Protein AF-A0A1G0XLN1-F1 (afdb_monomer)

Mean predicted aligned error: 5.89 Å

Foldseek 3Di:
DDDDPDDDDDLLNLLLVLLLVLLVLLVCVPPDVVSLLSNLQSLLSNLQSLLQLLQPDPDNLLFFDPVLSVQQVVCVVVVHPGDDTDGDQQLSSVVSSCVVCVVVVNNVLQQDDPCQSVLSVVSSVSNCVSPDPDPDDDDDDPLSSLVSLVSSLSNSCSSDPPVVRDDDDPVSVVSNVVSSVSSVVSSVVVNVVVVVVVVPDD

Radius of gyration: 18.82 Å; Cα contacts (8 Å, |Δi|>4): 178; chains: 1; bounding box: 48×42×67 Å

pLDDT: mean 88.75, std 13.31, range [35.66, 98.62]

Sequence (202 aa):
MNGNNWIRINIASETVSTIKFTSDLSKNFDSDLDYWKWFIIALHNAVQNIIVMSLRSINNIPIMEEKDSKKWLKAYWENKPLPKYKIKSLPQLFRQLKKNYEKFNLVDKFPPNSTLDWSLKQIHNYRNLFLHFIPAGVSLSKINIIRVGLDCMKLIKSLLFESGRINFNNHEYKILKNSIKTIDATLDIQKKKYNCCNDILY

Structure (mmCIF, N/CA/C/O backbone):
data_AF-A0A1G0XLN1-F1
#
_entry.id   AF-A0A1G0XLN1-F1
#
loop_
_atom_site.group_PDB
_atom_site.id
_atom_site.type_symbol
_atom_site.label_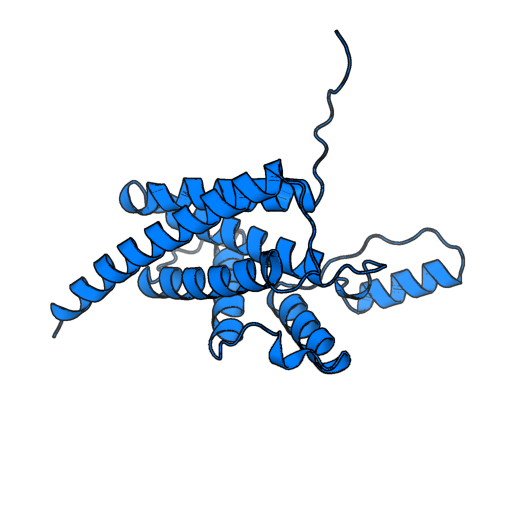atom_id
_atom_site.label_alt_id
_atom_site.label_comp_id
_atom_site.label_asym_id
_atom_site.label_entity_id
_atom_site.label_seq_id
_atom_site.pdbx_PDB_ins_code
_atom_site.Cartn_x
_atom_site.Cartn_y
_atom_site.Cartn_z
_atom_site.occupancy
_atom_site.B_iso_or_equiv
_atom_site.auth_seq_id
_atom_site.auth_comp_id
_atom_site.auth_asym_id
_atom_site.auth_atom_id
_atom_site.pdbx_PDB_model_num
ATOM 1 N N . MET A 1 1 ? -26.712 10.309 -27.238 1.00 42.22 1 MET A N 1
ATOM 2 C CA . MET A 1 1 ? -26.326 9.166 -26.383 1.00 42.22 1 MET A CA 1
ATOM 3 C C . MET A 1 1 ? -24.899 8.790 -26.755 1.00 42.22 1 MET A C 1
ATOM 5 O O . MET A 1 1 ? -24.717 8.079 -27.730 1.00 42.22 1 MET A O 1
ATOM 9 N N . ASN A 1 2 ? -23.888 9.339 -26.076 1.00 41.22 2 ASN A N 1
ATOM 10 C CA . ASN A 1 2 ? -22.496 9.201 -26.519 1.00 41.22 2 ASN A CA 1
ATOM 11 C C . ASN A 1 2 ? -21.671 8.364 -25.530 1.00 41.22 2 ASN A C 1
ATOM 13 O O . ASN A 1 2 ? -21.344 8.823 -24.443 1.00 41.22 2 ASN A O 1
ATOM 17 N N . GLY A 1 3 ? -21.384 7.131 -25.962 1.00 50.00 3 GLY A N 1
ATOM 18 C CA . GLY A 1 3 ? -20.174 6.329 -25.743 1.00 50.00 3 GLY A CA 1
ATOM 19 C C . GLY A 1 3 ? -19.444 6.371 -24.398 1.00 50.00 3 GLY A C 1
ATOM 20 O O . GLY A 1 3 ? -18.589 7.225 -24.190 1.00 50.00 3 GLY A O 1
ATOM 21 N N . ASN A 1 4 ? -19.633 5.320 -23.590 1.00 55.81 4 ASN A N 1
ATOM 22 C CA . ASN A 1 4 ? -18.529 4.451 -23.144 1.00 55.81 4 ASN A CA 1
ATOM 23 C C . ASN A 1 4 ? -19.063 3.227 -22.373 1.00 55.81 4 ASN A C 1
ATOM 25 O O . ASN A 1 4 ? -19.231 3.277 -21.160 1.00 55.81 4 ASN A O 1
ATOM 29 N N . ASN A 1 5 ? -19.235 2.089 -23.055 1.00 79.31 5 ASN A N 1
ATOM 30 C CA . ASN A 1 5 ? -19.490 0.782 -22.417 1.00 79.31 5 ASN A CA 1
ATOM 31 C C . ASN A 1 5 ? -18.215 0.153 -21.808 1.00 79.31 5 ASN A C 1
ATOM 33 O O . ASN A 1 5 ? -18.161 -1.052 -21.578 1.00 79.31 5 ASN A O 1
ATOM 37 N N . TRP A 1 6 ? -17.162 0.944 -21.586 1.00 79.19 6 TRP A N 1
ATOM 38 C CA . TRP A 1 6 ? -15.856 0.463 -21.142 1.00 79.19 6 TRP A CA 1
ATOM 39 C C . TRP A 1 6 ? -15.419 1.195 -19.882 1.00 79.19 6 TRP A C 1
ATOM 41 O O . TRP A 1 6 ? -15.275 2.418 -19.875 1.00 79.19 6 TRP A O 1
ATOM 51 N N . ILE A 1 7 ? -15.144 0.427 -18.832 1.00 77.94 7 ILE A N 1
ATOM 52 C CA . ILE A 1 7 ? -14.528 0.935 -17.610 1.00 77.94 7 ILE A CA 1
ATOM 53 C C . ILE A 1 7 ? -13.015 0.978 -17.845 1.00 77.94 7 ILE A C 1
ATOM 55 O O . ILE A 1 7 ? -12.384 -0.049 -18.091 1.00 77.94 7 ILE A O 1
ATOM 59 N N . ARG A 1 8 ? -12.423 2.175 -17.786 1.00 78.38 8 ARG A N 1
ATOM 60 C CA . ARG A 1 8 ? -10.968 2.360 -17.856 1.00 78.38 8 ARG A CA 1
ATOM 61 C C . ARG A 1 8 ? -10.429 2.616 -16.460 1.00 78.38 8 ARG A C 1
ATOM 63 O O . ARG A 1 8 ? -10.776 3.617 -15.843 1.00 78.38 8 ARG A O 1
ATOM 70 N N . ILE A 1 9 ? -9.554 1.731 -16.001 1.00 84.19 9 ILE A N 1
ATOM 71 C CA . ILE A 1 9 ? -8.875 1.855 -14.713 1.00 84.19 9 ILE A CA 1
ATOM 72 C C . ILE A 1 9 ? -7.382 1.965 -14.988 1.00 84.19 9 ILE A C 1
ATOM 74 O O . ILE A 1 9 ? -6.805 1.156 -15.716 1.00 84.19 9 ILE A O 1
ATOM 78 N N . ASN A 1 10 ? -6.761 2.997 -14.431 1.00 89.56 10 ASN A N 1
ATOM 79 C CA . ASN A 1 10 ? -5.313 3.131 -14.390 1.00 89.56 10 ASN A CA 1
ATOM 80 C C . ASN A 1 10 ? -4.842 3.223 -12.936 1.00 89.56 10 ASN A C 1
ATOM 82 O O . ASN A 1 10 ? -5.627 3.518 -12.035 1.00 89.56 10 ASN A O 1
ATOM 86 N N . ILE A 1 11 ? -3.540 3.030 -12.722 1.00 89.69 11 ILE A N 1
ATOM 87 C CA . ILE A 1 11 ? -2.972 2.984 -11.372 1.00 89.69 11 ILE A CA 1
ATOM 88 C C . ILE A 1 11 ? -3.200 4.269 -10.565 1.00 89.69 11 ILE A C 1
ATOM 90 O O . ILE A 1 11 ? -3.372 4.185 -9.355 1.00 89.69 11 ILE A O 1
ATOM 94 N N . ALA A 1 12 ? -3.238 5.445 -11.202 1.00 91.38 12 ALA A N 1
ATOM 95 C CA . ALA A 1 12 ? -3.474 6.707 -10.506 1.00 91.38 12 ALA A CA 1
ATOM 96 C C . ALA A 1 12 ? -4.928 6.783 -10.017 1.00 91.38 12 ALA A C 1
ATOM 98 O O . ALA A 1 12 ? -5.166 6.917 -8.816 1.00 91.38 12 ALA A O 1
ATOM 99 N N . SER A 1 13 ? -5.895 6.573 -10.919 1.00 92.12 13 SER A N 1
ATOM 100 C CA . SER A 1 13 ? -7.320 6.523 -10.566 1.00 92.12 13 SER A CA 1
ATOM 101 C C . SER A 1 13 ? -7.626 5.430 -9.537 1.00 92.12 13 SER A C 1
ATOM 103 O O . SER A 1 13 ? -8.397 5.657 -8.609 1.00 92.12 13 SER A O 1
ATOM 105 N N . GLU A 1 14 ? -6.965 4.274 -9.653 1.00 94.12 14 GLU A N 1
ATOM 106 C CA . GLU A 1 14 ? -7.142 3.146 -8.741 1.00 94.12 14 GLU A CA 1
ATOM 107 C C . GLU A 1 14 ? -6.523 3.410 -7.370 1.00 94.12 14 GLU A C 1
ATOM 109 O O . GLU A 1 14 ? -7.065 3.000 -6.348 1.00 94.12 14 GLU A O 1
ATOM 114 N N . THR A 1 15 ? -5.409 4.138 -7.312 1.00 95.75 15 THR A N 1
ATOM 115 C CA . THR A 1 15 ? -4.811 4.578 -6.046 1.00 95.75 15 THR A CA 1
ATOM 116 C C . THR A 1 15 ? -5.768 5.487 -5.286 1.00 95.75 15 THR A C 1
ATOM 118 O O . THR A 1 15 ? -6.032 5.252 -4.106 1.00 95.75 15 THR A O 1
ATOM 121 N N . VAL A 1 16 ? -6.333 6.491 -5.964 1.00 96.81 16 VAL A N 1
ATOM 122 C CA . VAL A 1 16 ? -7.296 7.425 -5.363 1.00 96.81 16 VAL A CA 1
ATOM 123 C C . VAL A 1 16 ? -8.538 6.678 -4.882 1.00 96.81 16 VAL A C 1
ATOM 125 O O . VAL A 1 16 ? -8.945 6.847 -3.730 1.00 96.81 16 VAL A O 1
ATOM 128 N N . SER A 1 17 ? -9.117 5.817 -5.725 1.00 96.38 17 SER A N 1
ATOM 129 C CA . SER A 1 17 ? -10.319 5.062 -5.364 1.00 96.38 17 SER A CA 1
ATOM 130 C C . SER A 1 17 ? -10.061 4.073 -4.229 1.00 96.38 17 SER A C 1
ATOM 132 O O . SER A 1 17 ? -10.887 3.967 -3.329 1.00 96.38 17 SER A O 1
ATOM 134 N N . THR A 1 18 ? -8.912 3.393 -4.217 1.00 97.62 18 THR A N 1
ATOM 135 C CA . THR A 1 18 ? -8.568 2.408 -3.181 1.00 97.62 18 THR A CA 1
ATOM 136 C C . THR A 1 18 ? -8.307 3.077 -1.837 1.00 97.62 18 THR A C 1
ATOM 138 O O . THR A 1 18 ? -8.771 2.578 -0.815 1.00 97.62 18 THR A O 1
ATOM 141 N N . ILE A 1 19 ? -7.624 4.227 -1.801 1.00 98.38 19 ILE A N 1
ATOM 142 C CA . ILE A 1 19 ? -7.412 4.978 -0.552 1.00 98.38 19 ILE A CA 1
ATOM 143 C C . ILE A 1 19 ? -8.742 5.524 -0.021 1.00 98.38 19 ILE A C 1
ATOM 145 O O . ILE A 1 19 ? -9.015 5.407 1.174 1.00 98.38 19 ILE A O 1
ATOM 149 N N . LYS A 1 20 ? -9.605 6.053 -0.898 1.00 98.50 20 LYS A N 1
ATOM 150 C CA . LYS A 1 20 ? -10.962 6.467 -0.516 1.00 98.50 20 LYS A CA 1
ATOM 151 C C . LYS A 1 20 ? -11.762 5.291 0.051 1.00 98.50 20 LYS A C 1
ATOM 153 O O . LYS A 1 20 ? -12.322 5.398 1.134 1.00 98.50 20 LYS A O 1
ATOM 158 N N . PHE A 1 21 ? -11.753 4.151 -0.634 1.00 98.44 21 PHE A N 1
ATOM 159 C CA . PHE A 1 21 ? -12.457 2.951 -0.188 1.00 98.44 21 PHE A CA 1
ATOM 160 C C . PHE A 1 21 ? -11.913 2.425 1.147 1.00 98.44 21 PHE A C 1
ATOM 162 O O . PHE A 1 21 ? -12.684 2.095 2.039 1.00 98.44 21 PHE A O 1
ATOM 169 N N . THR A 1 22 ? -10.591 2.446 1.337 1.00 98.56 22 THR A N 1
ATOM 170 C CA . THR A 1 22 ? -9.944 2.110 2.618 1.00 98.56 22 THR A CA 1
ATOM 171 C C . THR A 1 22 ? -10.452 3.009 3.749 1.00 98.56 22 THR A C 1
ATOM 173 O O . THR A 1 2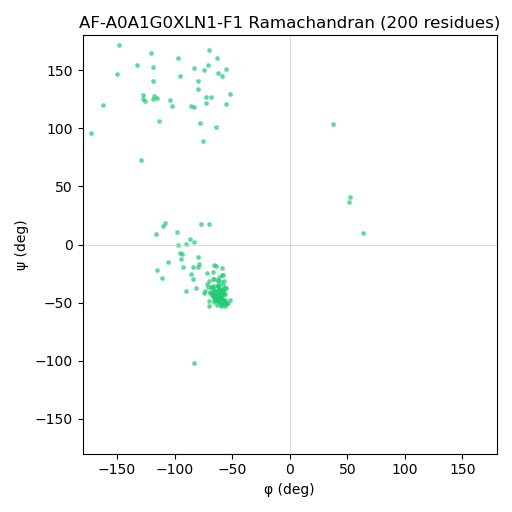2 ? -10.711 2.526 4.850 1.00 98.56 22 THR A O 1
ATOM 176 N N . SER A 1 23 ? -10.652 4.303 3.475 1.00 98.62 23 SER A N 1
ATOM 177 C CA . SER A 1 23 ? -11.248 5.242 4.430 1.00 98.62 23 SER A CA 1
ATOM 178 C C . SER A 1 23 ? -12.714 4.950 4.730 1.00 98.62 23 SER A C 1
ATOM 180 O O . SER A 1 23 ? -13.145 5.157 5.862 1.00 98.62 23 SER A O 1
ATOM 182 N N . ASP A 1 24 ? -13.497 4.514 3.750 1.00 98.19 24 ASP A N 1
ATOM 183 C CA . ASP A 1 24 ? -14.903 4.176 3.974 1.00 98.19 24 ASP A CA 1
ATOM 184 C C . ASP A 1 24 ? -15.039 2.884 4.792 1.00 98.19 24 ASP A C 1
ATOM 186 O O . ASP A 1 24 ? -15.873 2.810 5.694 1.00 98.19 24 ASP A O 1
ATOM 190 N N . LEU A 1 25 ? -14.157 1.907 4.567 1.00 98.38 25 LEU A N 1
ATOM 191 C CA . LEU A 1 25 ? -14.080 0.690 5.376 1.00 98.38 25 LEU A CA 1
ATOM 192 C C . LEU A 1 25 ? -13.669 0.986 6.823 1.00 98.38 25 LEU A C 1
ATOM 194 O O . LEU A 1 25 ? -14.269 0.441 7.746 1.00 98.38 25 LEU A O 1
ATOM 198 N N . SER A 1 26 ? -12.692 1.876 7.041 1.00 97.88 26 SER A N 1
ATOM 199 C CA . SER A 1 26 ? -12.189 2.164 8.391 1.00 97.88 26 SER A CA 1
ATOM 200 C C . SER A 1 26 ? -13.266 2.753 9.307 1.00 97.88 26 SER A C 1
ATOM 202 O O . SER A 1 26 ? -13.326 2.416 10.486 1.00 97.88 26 SER A O 1
ATOM 204 N N . LYS A 1 27 ? -14.175 3.576 8.772 1.00 97.38 27 LYS A N 1
ATOM 205 C CA . LYS A 1 27 ? -15.300 4.158 9.533 1.00 97.38 27 LYS A CA 1
ATOM 206 C C . LYS A 1 27 ? -16.230 3.107 10.151 1.00 97.38 27 LYS A C 1
ATOM 208 O O . LYS A 1 27 ? -16.951 3.425 11.087 1.00 97.38 27 LYS A O 1
ATOM 213 N N . ASN A 1 28 ? -16.209 1.883 9.632 1.00 96.75 28 ASN A N 1
ATOM 214 C CA . ASN A 1 28 ? -17.147 0.818 9.964 1.00 96.75 28 ASN A CA 1
ATOM 215 C C . ASN A 1 28 ? -16.501 -0.323 10.775 1.00 96.75 28 ASN A C 1
ATOM 217 O O . ASN A 1 28 ? -17.071 -1.397 10.915 1.00 96.75 28 ASN A O 1
ATOM 221 N N . PHE A 1 29 ? -15.315 -0.116 11.358 1.00 95.00 29 PHE A N 1
ATOM 222 C CA . PHE A 1 29 ? -14.643 -1.155 12.154 1.00 95.00 29 PHE A CA 1
ATOM 223 C C . PHE A 1 29 ? -15.436 -1.688 13.350 1.00 95.00 29 PHE A C 1
ATOM 225 O O . PHE A 1 29 ? -15.172 -2.808 13.794 1.00 95.00 29 PHE A O 1
ATOM 232 N N . ASP A 1 30 ? -16.347 -0.881 13.890 1.00 93.44 30 ASP A N 1
ATOM 233 C CA . ASP A 1 30 ? -17.166 -1.239 15.047 1.00 93.44 30 ASP A CA 1
ATOM 234 C C . ASP A 1 30 ? -18.530 -1.834 14.662 1.00 93.44 30 ASP A C 1
ATOM 236 O O . ASP A 1 30 ? -19.228 -2.319 15.548 1.00 93.44 30 ASP A O 1
ATOM 240 N N . SER A 1 31 ? -18.911 -1.820 13.377 1.00 93.75 31 SER A N 1
ATOM 241 C CA . SER A 1 31 ? -20.193 -2.378 12.929 1.00 93.75 31 SER A CA 1
ATOM 242 C C . SER A 1 31 ? -20.106 -3.857 12.552 1.00 93.75 31 SER A C 1
ATOM 244 O O . SER A 1 31 ? -21.014 -4.606 12.897 1.00 93.75 31 SER A O 1
ATOM 246 N N . ASP A 1 32 ? -19.029 -4.292 11.886 1.00 91.94 32 ASP A N 1
ATOM 247 C CA . ASP A 1 32 ? -18.830 -5.692 11.475 1.00 91.94 32 ASP A CA 1
ATOM 248 C C . ASP A 1 32 ? -17.332 -6.064 11.414 1.00 91.94 32 ASP A C 1
ATOM 250 O O . ASP A 1 32 ? -16.469 -5.252 11.062 1.00 91.94 32 ASP A O 1
ATOM 254 N N . LEU A 1 33 ? -17.010 -7.321 11.735 1.00 89.00 33 LEU A N 1
ATOM 255 C CA . LEU A 1 33 ? -15.675 -7.899 11.592 1.00 89.00 33 LEU A CA 1
ATOM 256 C C . LEU A 1 33 ? -15.198 -7.936 10.133 1.00 89.00 33 LEU A C 1
ATOM 258 O O . LEU A 1 33 ? -13.998 -7.776 9.891 1.00 89.00 33 LEU A O 1
ATOM 262 N N . ASP A 1 34 ? -16.099 -8.073 9.161 1.00 92.38 34 ASP A N 1
ATOM 263 C CA . ASP A 1 34 ? -15.744 -8.115 7.739 1.00 92.38 34 ASP A CA 1
ATOM 264 C C . ASP A 1 34 ? -15.070 -6.823 7.258 1.00 92.38 34 ASP A C 1
ATOM 266 O O . ASP A 1 34 ? -14.200 -6.860 6.378 1.00 92.38 34 ASP A O 1
ATOM 270 N N . TYR A 1 35 ? -15.367 -5.678 7.883 1.00 96.06 35 TYR A N 1
ATOM 271 C CA . TYR A 1 35 ? -14.691 -4.419 7.565 1.00 96.06 35 TYR A CA 1
ATOM 272 C C . TYR A 1 35 ? -13.189 -4.471 7.848 1.00 96.06 35 TYR A C 1
ATOM 274 O O . TYR A 1 35 ? -12.415 -3.867 7.106 1.00 96.06 35 TYR A O 1
ATOM 282 N N . TRP A 1 36 ? -12.739 -5.235 8.848 1.00 95.38 36 TRP A N 1
ATOM 283 C CA . TRP A 1 36 ? -11.310 -5.418 9.122 1.00 95.38 36 TRP A CA 1
ATOM 284 C C . TRP A 1 36 ? -10.613 -6.185 7.998 1.00 95.38 36 TRP A C 1
ATOM 286 O O . TRP A 1 36 ? -9.540 -5.783 7.542 1.00 95.38 36 TRP A O 1
ATOM 296 N N . LYS A 1 37 ? -11.240 -7.261 7.512 1.00 94.31 37 LYS A N 1
ATOM 297 C CA . LYS A 1 37 ? -10.740 -8.058 6.385 1.00 94.31 37 LYS A CA 1
ATOM 298 C C . LYS A 1 37 ? -10.614 -7.200 5.130 1.00 94.31 37 LYS A C 1
ATOM 300 O O . LYS A 1 37 ? -9.545 -7.144 4.518 1.00 94.31 37 LYS A O 1
ATOM 305 N N . TRP A 1 38 ? -11.689 -6.511 4.757 1.00 96.75 38 TRP A N 1
ATOM 306 C CA . TRP A 1 38 ? -11.694 -5.680 3.558 1.00 96.75 38 TRP A CA 1
ATOM 307 C C . TRP A 1 38 ? -10.746 -4.493 3.681 1.00 96.75 38 TRP A C 1
ATOM 309 O O . TRP A 1 38 ? -10.076 -4.157 2.706 1.00 96.75 38 TRP A O 1
ATOM 319 N N . PHE A 1 39 ? -10.613 -3.907 4.872 1.00 98.12 39 PHE A N 1
ATOM 320 C CA . PHE A 1 39 ? -9.647 -2.843 5.125 1.00 98.12 39 PHE A CA 1
ATOM 321 C C . PHE A 1 39 ? -8.215 -3.317 4.891 1.00 98.12 39 PHE A C 1
ATOM 323 O O . PHE A 1 39 ? -7.452 -2.622 4.230 1.00 98.12 39 PHE A O 1
ATOM 330 N N . ILE A 1 40 ? -7.848 -4.510 5.368 1.00 97.31 40 ILE A N 1
ATOM 331 C CA . ILE A 1 40 ? -6.515 -5.088 5.144 1.00 97.31 40 ILE A CA 1
ATOM 332 C C . ILE A 1 40 ? -6.238 -5.263 3.649 1.00 97.31 40 ILE A C 1
ATOM 334 O O . ILE A 1 40 ? -5.153 -4.917 3.181 1.00 97.31 40 ILE A O 1
ATOM 338 N N . ILE A 1 41 ? -7.209 -5.785 2.897 1.00 97.06 41 ILE A N 1
ATOM 339 C CA . ILE A 1 41 ? -7.076 -5.994 1.450 1.00 97.06 41 ILE A CA 1
ATOM 340 C C . ILE A 1 41 ? -6.937 -4.648 0.726 1.00 97.06 41 ILE A C 1
ATOM 342 O O . ILE A 1 41 ? -6.025 -4.475 -0.084 1.00 97.06 41 ILE A O 1
ATOM 346 N N . ALA A 1 42 ? -7.803 -3.682 1.036 1.00 98.19 42 ALA A N 1
ATOM 347 C CA . ALA A 1 42 ? -7.784 -2.361 0.417 1.00 98.19 42 ALA A CA 1
ATOM 348 C C . ALA A 1 42 ? -6.494 -1.597 0.757 1.00 98.19 42 ALA A C 1
ATOM 350 O O . ALA A 1 42 ? -5.843 -1.057 -0.136 1.00 98.19 42 ALA A O 1
ATOM 351 N N . LEU A 1 43 ? -6.054 -1.632 2.016 1.00 98.50 43 LEU A N 1
ATOM 352 C CA . LEU A 1 43 ? -4.814 -0.999 2.448 1.00 98.50 43 LEU A CA 1
ATOM 353 C C . LEU A 1 43 ? -3.585 -1.660 1.809 1.00 98.50 43 LEU A C 1
ATOM 355 O O . LEU A 1 43 ? -2.681 -0.951 1.370 1.00 98.50 43 LEU A O 1
ATOM 359 N N . HIS A 1 44 ? -3.551 -2.995 1.694 1.00 97.94 44 HIS A N 1
ATOM 360 C CA . HIS A 1 44 ? -2.493 -3.709 0.964 1.00 97.94 44 HIS A CA 1
ATOM 361 C C . HIS A 1 44 ? -2.383 -3.198 -0.476 1.00 97.94 44 HIS A C 1
ATOM 363 O O . HIS A 1 44 ? -1.293 -2.821 -0.914 1.00 97.94 44 HIS A O 1
ATOM 369 N N . ASN A 1 45 ? -3.517 -3.128 -1.178 1.00 97.50 45 ASN A N 1
ATOM 370 C CA . ASN A 1 45 ? -3.584 -2.635 -2.550 1.00 97.50 45 ASN A CA 1
ATOM 371 C C . ASN A 1 45 ? -3.146 -1.166 -2.646 1.00 97.50 45 ASN A C 1
ATOM 373 O O . ASN A 1 45 ? -2.353 -0.827 -3.523 1.00 97.50 45 ASN A O 1
ATOM 377 N N . ALA A 1 46 ? -3.587 -0.306 -1.722 1.00 97.94 46 ALA A N 1
ATOM 378 C CA . ALA A 1 46 ? -3.191 1.100 -1.676 1.00 97.94 46 ALA A CA 1
ATOM 379 C C . ALA A 1 46 ? -1.672 1.258 -1.518 1.00 97.94 46 ALA A C 1
ATOM 381 O O . ALA A 1 46 ? -1.039 1.964 -2.303 1.00 97.94 46 ALA A O 1
ATOM 382 N N . VAL A 1 47 ? -1.066 0.559 -0.553 1.00 97.38 47 VAL A N 1
ATOM 383 C CA . VAL A 1 47 ? 0.387 0.600 -0.337 1.00 97.38 47 VAL A CA 1
ATOM 384 C C . VAL A 1 47 ? 1.133 0.086 -1.568 1.00 97.38 47 VAL A C 1
ATOM 386 O O . VAL A 1 47 ? 2.101 0.709 -2.007 1.00 97.38 47 VAL A O 1
ATOM 389 N N . GLN A 1 48 ? 0.689 -1.032 -2.148 1.00 96.94 48 GLN A N 1
ATOM 390 C CA . GLN A 1 48 ? 1.328 -1.597 -3.331 1.00 96.94 48 GLN A CA 1
ATOM 391 C C . GLN A 1 48 ? 1.275 -0.624 -4.513 1.00 96.94 48 GLN A C 1
ATOM 393 O O . GLN A 1 48 ? 2.300 -0.411 -5.161 1.00 96.94 48 GLN A O 1
ATOM 398 N N . ASN A 1 49 ? 0.122 -0.001 -4.766 1.00 96.00 49 ASN A N 1
ATOM 399 C CA . ASN A 1 49 ? -0.042 0.964 -5.848 1.00 96.00 49 ASN A CA 1
ATOM 400 C C . ASN A 1 49 ? 0.873 2.177 -5.664 1.00 96.00 49 ASN A C 1
ATOM 402 O O . ASN A 1 49 ? 1.567 2.558 -6.606 1.00 96.00 49 ASN A O 1
ATOM 406 N N . ILE A 1 50 ? 0.958 2.718 -4.446 1.00 95.31 50 ILE A N 1
ATOM 407 C CA . ILE A 1 50 ? 1.849 3.838 -4.129 1.00 95.31 50 ILE A CA 1
ATOM 408 C C . ILE A 1 50 ? 3.317 3.474 -4.364 1.00 95.31 50 ILE A C 1
ATOM 410 O O . ILE A 1 50 ? 4.015 4.208 -5.059 1.00 95.31 50 ILE A O 1
ATOM 414 N N . ILE A 1 51 ? 3.788 2.323 -3.872 1.00 95.06 51 ILE A N 1
ATOM 415 C CA . ILE A 1 51 ? 5.179 1.894 -4.099 1.00 95.06 51 ILE A CA 1
ATOM 416 C C . ILE A 1 51 ? 5.448 1.689 -5.594 1.00 95.06 51 ILE A C 1
ATOM 418 O O . ILE A 1 51 ? 6.499 2.093 -6.094 1.00 95.06 51 ILE A O 1
ATOM 422 N N . VAL A 1 52 ? 4.509 1.079 -6.322 1.00 95.00 52 VAL A N 1
ATOM 423 C CA . VAL A 1 52 ? 4.625 0.907 -7.773 1.00 95.00 52 VAL A CA 1
ATOM 424 C C . VAL A 1 52 ? 4.737 2.266 -8.460 1.00 95.00 52 VAL A C 1
ATOM 426 O O . VAL A 1 52 ? 5.631 2.437 -9.285 1.00 95.00 52 VAL A O 1
ATOM 429 N N . MET A 1 53 ? 3.898 3.242 -8.113 1.00 92.81 53 MET A N 1
ATOM 430 C CA . MET A 1 53 ? 3.983 4.596 -8.667 1.00 92.81 53 MET A CA 1
ATOM 431 C C . MET A 1 53 ? 5.315 5.275 -8.325 1.00 92.81 53 MET A C 1
ATOM 433 O O . MET A 1 53 ? 5.933 5.851 -9.211 1.00 92.81 53 MET A O 1
ATOM 437 N N . SER A 1 54 ? 5.823 5.141 -7.097 1.00 91.56 54 SER A N 1
ATOM 438 C CA . SER A 1 54 ? 7.126 5.704 -6.708 1.00 91.56 54 SER A CA 1
ATOM 439 C C . SER A 1 54 ? 8.319 5.065 -7.432 1.00 91.56 54 SER A C 1
ATOM 441 O O . SER A 1 54 ? 9.350 5.716 -7.623 1.00 91.56 54 SER A O 1
ATOM 443 N N . LEU A 1 55 ? 8.211 3.786 -7.807 1.00 91.44 55 LEU A N 1
ATOM 444 C CA . LEU A 1 55 ? 9.248 3.044 -8.532 1.00 91.44 55 LEU A CA 1
ATOM 445 C C . LEU A 1 55 ? 9.195 3.261 -10.048 1.00 91.44 55 LEU A C 1
ATOM 447 O O . LEU A 1 55 ? 10.230 3.168 -10.714 1.00 91.44 55 LEU A O 1
ATOM 451 N N . ARG A 1 56 ? 8.005 3.518 -10.597 1.00 83.25 56 ARG A N 1
ATOM 452 C CA . ARG A 1 56 ? 7.788 3.787 -12.019 1.00 83.25 56 ARG A CA 1
ATOM 453 C C . ARG A 1 56 ? 8.250 5.204 -12.334 1.00 83.25 56 ARG A C 1
ATOM 455 O O . ARG A 1 56 ? 7.487 6.155 -12.261 1.00 83.25 56 ARG A O 1
ATOM 462 N N . SER A 1 57 ? 9.528 5.324 -12.672 1.00 69.25 57 SER A N 1
ATOM 463 C CA . SER A 1 57 ? 10.053 6.519 -13.324 1.00 69.25 57 SER A CA 1
ATOM 464 C C . SER A 1 57 ? 9.776 6.405 -14.831 1.00 69.25 57 SER A C 1
ATOM 466 O O . SER A 1 57 ? 8.637 6.551 -15.257 1.00 69.25 57 SER A O 1
ATOM 468 N N . ILE A 1 58 ? 10.776 6.049 -15.638 1.00 66.81 58 ILE A N 1
ATOM 469 C CA . ILE A 1 58 ? 10.666 6.038 -17.108 1.00 66.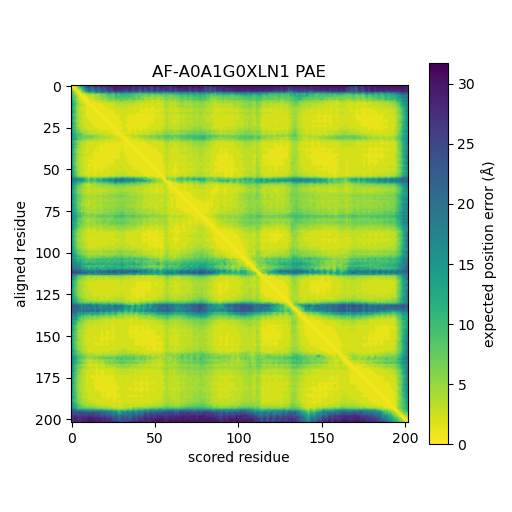81 58 ILE A CA 1
ATOM 470 C C . ILE A 1 58 ? 10.071 4.726 -17.651 1.00 66.81 58 ILE A C 1
ATOM 472 O O . ILE A 1 58 ? 9.490 4.695 -18.732 1.00 66.81 58 ILE A O 1
ATOM 476 N N . ASN A 1 59 ? 10.206 3.618 -16.920 1.00 82.12 59 ASN A N 1
ATOM 477 C CA . ASN A 1 59 ? 9.744 2.307 -17.372 1.00 82.12 59 ASN A CA 1
ATOM 478 C C . ASN A 1 59 ? 9.294 1.414 -16.206 1.00 82.12 59 ASN A C 1
ATOM 480 O O . ASN A 1 59 ? 9.482 1.730 -15.030 1.00 82.12 59 ASN A O 1
ATOM 484 N N . ASN A 1 60 ? 8.700 0.271 -16.553 1.00 90.12 60 ASN A N 1
ATOM 485 C CA . ASN A 1 60 ? 8.149 -0.680 -15.589 1.00 90.12 60 ASN A CA 1
ATOM 486 C C . ASN A 1 60 ? 9.168 -1.741 -15.133 1.00 90.12 60 ASN A C 1
ATOM 488 O O . ASN A 1 60 ? 8.830 -2.592 -14.319 1.00 90.12 60 ASN A O 1
ATOM 492 N N . ILE A 1 61 ? 10.414 -1.717 -15.609 1.00 91.19 61 ILE A N 1
ATOM 493 C CA . ILE A 1 61 ? 11.422 -2.738 -15.277 1.00 91.19 61 ILE A CA 1
ATOM 494 C C . ILE A 1 61 ? 11.657 -2.849 -13.759 1.00 91.19 61 ILE A C 1
ATOM 496 O O . ILE A 1 61 ? 11.692 -3.975 -13.256 1.00 91.19 61 ILE A O 1
ATOM 500 N N . PRO A 1 62 ? 11.739 -1.747 -12.979 1.00 91.75 62 PRO A N 1
ATOM 501 C CA . PRO A 1 62 ? 11.962 -1.839 -11.537 1.00 91.75 62 PRO A CA 1
ATOM 502 C C . PRO A 1 62 ? 10.887 -2.631 -10.787 1.00 91.75 62 PRO A C 1
ATOM 504 O O . PRO A 1 62 ? 11.184 -3.211 -9.743 1.00 91.75 62 PRO A O 1
ATOM 507 N N . ILE A 1 63 ? 9.658 -2.692 -11.304 1.00 95.06 63 ILE A N 1
ATOM 508 C CA . ILE A 1 63 ? 8.536 -3.364 -10.636 1.00 95.06 63 ILE A CA 1
ATOM 509 C C . ILE A 1 63 ? 8.332 -4.812 -11.098 1.00 95.06 63 ILE A C 1
ATOM 511 O O . ILE A 1 63 ? 7.592 -5.538 -10.443 1.00 95.06 63 ILE A O 1
ATOM 515 N N . MET A 1 64 ? 8.973 -5.245 -12.188 1.00 95.56 64 MET A N 1
ATOM 516 C CA . MET A 1 64 ? 8.830 -6.597 -12.746 1.00 95.56 64 MET A CA 1
ATOM 517 C C . MET A 1 64 ? 9.554 -7.648 -11.906 1.00 95.56 64 MET A C 1
ATOM 519 O O . MET A 1 64 ? 10.603 -7.365 -11.321 1.00 95.56 64 MET A O 1
ATOM 523 N N . GLU A 1 65 ? 9.047 -8.882 -11.895 1.00 95.19 65 GLU A N 1
ATOM 524 C CA . GLU A 1 65 ? 9.852 -10.028 -11.463 1.00 95.19 65 GLU A CA 1
ATOM 525 C C . GLU A 1 65 ? 11.108 -10.167 -12.333 1.00 95.19 65 GLU A C 1
ATOM 527 O O . GLU A 1 65 ? 11.074 -9.920 -13.536 1.00 95.19 65 GLU A O 1
ATOM 532 N N . GLU A 1 66 ? 12.221 -10.607 -11.743 1.00 92.69 66 GLU A N 1
ATOM 533 C CA . GLU A 1 66 ? 13.526 -10.622 -12.420 1.00 92.69 66 GLU A CA 1
ATOM 534 C C . GLU A 1 66 ? 13.537 -11.475 -13.703 1.00 92.69 66 GLU A C 1
ATOM 536 O O . GLU A 1 66 ? 14.123 -11.104 -14.723 1.00 92.69 66 GLU A O 1
ATOM 541 N N . LYS A 1 67 ? 12.852 -12.622 -13.678 1.00 94.44 67 LYS A N 1
ATOM 542 C CA . LYS A 1 67 ? 12.701 -13.484 -14.859 1.00 94.44 67 LYS A CA 1
ATOM 543 C C . LYS A 1 67 ? 11.949 -12.779 -15.992 1.00 94.44 67 LYS A C 1
ATOM 545 O O . LYS A 1 67 ? 12.285 -12.971 -17.159 1.00 94.44 67 LYS A O 1
ATOM 550 N N . ASP A 1 68 ? 10.962 -11.955 -15.648 1.00 95.62 68 ASP A N 1
ATOM 551 C CA . ASP A 1 68 ? 10.126 -11.259 -16.618 1.00 95.62 68 ASP A CA 1
ATOM 552 C C . ASP A 1 68 ? 10.845 -10.014 -17.133 1.00 95.62 68 ASP A C 1
ATOM 554 O O . ASP A 1 68 ? 10.822 -9.769 -18.335 1.00 95.62 68 ASP A O 1
ATOM 558 N N . SER A 1 69 ? 11.588 -9.295 -16.282 1.00 94.19 69 SER A N 1
ATOM 559 C CA . SER A 1 69 ? 12.413 -8.165 -16.719 1.00 94.19 69 SER A CA 1
ATOM 560 C C . SER A 1 69 ? 13.481 -8.588 -17.726 1.00 94.19 69 SER A C 1
ATOM 562 O O . SER A 1 69 ? 13.695 -7.889 -18.713 1.00 94.19 69 SER A O 1
ATOM 564 N N . LYS A 1 70 ? 14.124 -9.750 -17.524 1.00 95.12 70 LYS A N 1
ATOM 565 C CA . LYS A 1 70 ? 15.118 -10.298 -18.467 1.00 95.12 70 LYS A CA 1
ATOM 566 C C . LYS A 1 70 ? 14.489 -10.636 -19.821 1.00 95.12 70 LYS A C 1
ATOM 568 O O . LYS A 1 70 ? 15.022 -10.248 -20.857 1.00 95.12 70 LYS A O 1
ATOM 573 N N . LYS A 1 71 ? 13.337 -11.317 -19.817 1.00 95.94 71 LYS A N 1
ATOM 574 C CA . LYS A 1 71 ? 12.591 -11.649 -21.045 1.00 95.94 71 LYS A CA 1
ATOM 575 C C . LYS A 1 71 ? 12.107 -10.399 -21.775 1.00 95.94 71 LYS A C 1
ATOM 577 O O . LYS A 1 71 ? 12.227 -10.323 -22.993 1.00 95.94 71 LYS A O 1
ATOM 582 N N . TRP A 1 72 ? 11.587 -9.430 -21.027 1.00 96.06 72 TRP A N 1
ATOM 583 C CA . TRP A 1 72 ? 11.083 -8.175 -21.567 1.00 96.06 72 TRP A CA 1
ATOM 584 C C . TRP A 1 72 ? 12.201 -7.363 -22.222 1.00 96.06 72 TRP A C 1
ATOM 586 O O . TRP A 1 72 ? 12.053 -6.947 -23.366 1.00 96.06 72 TRP A O 1
ATOM 596 N N . LEU A 1 73 ? 13.347 -7.214 -21.545 1.00 95.31 73 LEU A N 1
ATOM 597 C CA . LEU A 1 73 ? 14.518 -6.532 -22.101 1.00 95.31 73 LEU A CA 1
ATOM 598 C C . LEU A 1 73 ? 15.019 -7.222 -23.367 1.00 95.31 73 LEU A C 1
ATOM 600 O O . LEU A 1 73 ? 15.240 -6.552 -24.367 1.00 95.31 73 LEU A O 1
ATOM 604 N N . LYS A 1 74 ? 15.151 -8.553 -23.359 1.00 96.62 74 LYS A N 1
ATOM 605 C CA . LYS A 1 74 ? 15.569 -9.300 -24.551 1.00 96.62 74 LYS A CA 1
ATOM 606 C C . LYS A 1 74 ? 14.643 -9.034 -25.743 1.00 96.62 74 LYS A C 1
ATOM 608 O O . LYS A 1 74 ? 15.127 -8.716 -26.821 1.00 96.62 74 LYS A O 1
ATOM 613 N N . ALA A 1 75 ? 13.326 -9.108 -25.539 1.00 96.25 75 ALA A N 1
ATOM 614 C CA . ALA A 1 75 ? 12.355 -8.821 -26.595 1.00 96.25 75 ALA A CA 1
ATOM 615 C C . ALA A 1 75 ? 12.453 -7.372 -27.101 1.00 96.25 75 ALA A C 1
ATOM 617 O O . ALA A 1 75 ? 12.386 -7.152 -28.306 1.00 96.25 75 ALA A O 1
ATOM 618 N N . TYR A 1 76 ? 12.668 -6.411 -26.197 1.00 95.12 76 TYR A N 1
ATOM 619 C CA . TYR A 1 76 ? 12.869 -5.003 -26.541 1.00 95.12 76 TYR A CA 1
ATOM 620 C C . TYR A 1 76 ? 14.092 -4.798 -27.448 1.00 95.12 76 TYR A C 1
ATOM 622 O O . TYR A 1 76 ? 13.970 -4.189 -28.504 1.00 95.12 76 TYR A O 1
ATOM 630 N N . TRP A 1 77 ? 15.253 -5.353 -27.081 1.00 96.75 77 TRP A N 1
ATOM 631 C CA . TRP A 1 77 ? 16.485 -5.231 -27.874 1.00 96.75 77 TRP A CA 1
ATOM 632 C C . TRP A 1 77 ? 16.413 -5.958 -29.223 1.00 96.75 77 TRP A C 1
ATOM 634 O O . TRP A 1 77 ? 17.039 -5.530 -30.187 1.00 96.75 77 TRP A O 1
ATOM 644 N N . GLU A 1 78 ? 15.638 -7.039 -29.306 1.00 97.62 78 GLU A N 1
ATOM 645 C CA . GLU A 1 78 ? 15.435 -7.814 -30.536 1.00 97.62 78 GLU A CA 1
ATOM 646 C C . GLU A 1 78 ? 14.292 -7.272 -31.419 1.00 97.62 78 GLU A C 1
ATOM 648 O O . GLU A 1 78 ? 13.954 -7.911 -32.414 1.00 97.62 78 GLU A O 1
ATOM 653 N N . ASN A 1 79 ? 13.671 -6.134 -31.069 1.00 95.81 79 ASN A N 1
ATOM 654 C CA . ASN A 1 79 ? 12.484 -5.582 -31.743 1.00 95.81 79 ASN A CA 1
ATOM 655 C C . ASN A 1 79 ? 11.334 -6.600 -31.898 1.00 95.81 79 ASN A C 1
ATOM 657 O O . ASN A 1 79 ? 10.614 -6.622 -32.897 1.00 95.81 79 ASN A O 1
ATOM 661 N N . LYS A 1 80 ? 11.156 -7.463 -30.895 1.00 96.88 80 LYS A N 1
ATOM 662 C CA . LYS A 1 80 ? 10.088 -8.467 -30.842 1.00 96.88 80 LYS A CA 1
ATOM 663 C C . LYS A 1 80 ? 8.896 -7.970 -30.019 1.00 96.88 80 LYS A C 1
ATOM 665 O O . LYS A 1 80 ? 9.051 -7.080 -29.180 1.00 96.88 80 LYS A O 1
ATOM 670 N N . PRO A 1 81 ? 7.706 -8.578 -30.189 1.00 96.31 81 PRO A N 1
ATOM 671 C CA . PRO A 1 81 ? 6.559 -8.296 -29.335 1.00 96.31 81 PRO A CA 1
ATOM 672 C C . PRO A 1 81 ? 6.902 -8.433 -27.848 1.00 96.31 81 PRO A C 1
ATOM 674 O O . PRO A 1 81 ? 7.457 -9.443 -27.407 1.00 96.31 81 PRO A O 1
ATOM 677 N N . LEU A 1 82 ? 6.558 -7.408 -27.069 1.00 95.00 82 LEU A N 1
ATOM 678 C CA . LEU A 1 82 ? 6.886 -7.352 -25.650 1.00 95.00 82 LEU A CA 1
ATOM 679 C C . LEU A 1 82 ? 6.019 -8.345 -24.857 1.00 95.00 82 LEU A C 1
ATOM 681 O O . LEU A 1 82 ? 4.788 -8.301 -24.955 1.00 95.00 82 LEU A O 1
ATOM 685 N N . PRO A 1 83 ? 6.621 -9.230 -24.043 1.00 94.69 83 PRO A N 1
ATOM 686 C CA . PRO A 1 83 ? 5.868 -10.214 -23.285 1.00 94.69 83 PRO A CA 1
ATOM 687 C C . PRO A 1 83 ? 5.077 -9.559 -22.147 1.00 94.69 83 PRO A C 1
ATOM 689 O O . PRO A 1 83 ? 5.469 -8.530 -21.586 1.00 94.69 83 PRO A O 1
ATOM 692 N N . LYS A 1 84 ? 3.986 -10.218 -21.741 1.00 94.50 84 LYS A N 1
ATOM 693 C CA . LYS A 1 84 ? 3.328 -9.921 -20.462 1.00 94.50 84 LYS A CA 1
ATOM 694 C C . LYS A 1 84 ? 4.296 -10.215 -19.311 1.00 94.50 84 LYS A C 1
ATOM 696 O O . LYS A 1 84 ? 5.098 -11.142 -19.396 1.00 94.50 84 LYS A O 1
ATOM 701 N N . TYR A 1 85 ? 4.183 -9.454 -18.228 1.00 94.00 85 TYR A N 1
ATOM 702 C CA . TYR A 1 85 ? 5.039 -9.591 -17.051 1.00 94.00 85 TYR A CA 1
ATOM 703 C C . TYR A 1 85 ? 4.214 -9.610 -15.766 1.00 94.00 85 TYR A C 1
ATOM 705 O O . TYR A 1 85 ? 3.119 -9.045 -15.699 1.00 94.00 85 TYR A O 1
ATOM 713 N N . LYS A 1 86 ? 4.764 -10.233 -14.726 1.00 94.75 86 LYS A N 1
ATOM 714 C CA . LYS A 1 86 ? 4.274 -10.140 -13.354 1.00 94.75 86 LYS A CA 1
ATOM 715 C C . LYS A 1 86 ? 5.050 -9.070 -12.598 1.00 94.75 86 LYS A C 1
ATOM 717 O O . LYS A 1 86 ? 6.247 -8.869 -12.818 1.00 94.75 86 LYS A O 1
ATOM 722 N N . ILE A 1 87 ? 4.356 -8.377 -11.703 1.00 94.62 87 ILE A N 1
ATOM 723 C CA . ILE A 1 87 ? 4.998 -7.462 -10.761 1.00 94.62 87 ILE A CA 1
ATOM 724 C C . ILE A 1 87 ? 5.529 -8.233 -9.551 1.00 94.62 87 ILE A C 1
ATOM 726 O O . ILE A 1 87 ? 4.980 -9.266 -9.170 1.00 94.62 87 ILE A O 1
ATOM 730 N N . LYS A 1 88 ? 6.584 -7.701 -8.938 1.00 96.06 88 LYS A N 1
ATOM 731 C CA . LYS A 1 88 ? 7.132 -8.148 -7.653 1.00 96.06 88 LYS A CA 1
ATOM 732 C C . LYS A 1 88 ? 6.054 -8.139 -6.559 1.00 96.06 88 LYS A C 1
ATOM 734 O O . LYS A 1 88 ? 5.153 -7.301 -6.570 1.00 96.06 88 LYS A O 1
ATOM 739 N N . SER A 1 89 ? 6.191 -9.021 -5.569 1.00 95.50 89 SER A N 1
ATOM 740 C CA . SER A 1 89 ? 5.362 -8.987 -4.357 1.00 95.50 89 SER A CA 1
ATOM 741 C C . SER A 1 89 ? 5.587 -7.701 -3.554 1.00 95.50 89 SER A C 1
ATOM 743 O O . SER A 1 89 ? 6.632 -7.061 -3.683 1.00 95.50 89 SER A O 1
ATOM 745 N N . LEU A 1 90 ? 4.649 -7.331 -2.674 1.00 95.88 90 LEU A N 1
ATOM 746 C CA . LEU A 1 90 ? 4.777 -6.119 -1.852 1.00 95.88 90 LEU A CA 1
ATOM 747 C C . LEU A 1 90 ? 6.122 -6.044 -1.084 1.00 95.88 90 LEU A C 1
ATOM 749 O O . LEU A 1 90 ? 6.809 -5.027 -1.209 1.00 95.88 90 LEU A O 1
ATOM 753 N N . PRO A 1 91 ? 6.587 -7.100 -0.382 1.00 95.81 91 PRO A N 1
ATOM 754 C CA . PRO A 1 91 ? 7.907 -7.073 0.256 1.00 95.81 91 PRO A CA 1
ATOM 755 C C . PRO A 1 91 ? 9.073 -6.918 -0.735 1.00 95.81 91 PRO A C 1
ATOM 757 O O . PRO A 1 91 ? 10.071 -6.261 -0.442 1.00 95.81 91 PRO A O 1
ATOM 760 N N . GLN A 1 92 ? 8.981 -7.512 -1.929 1.00 95.31 92 GLN A N 1
ATOM 761 C CA . GLN A 1 92 ? 9.999 -7.354 -2.973 1.00 95.31 92 GLN A CA 1
ATOM 762 C C . GLN A 1 92 ? 10.019 -5.930 -3.548 1.00 95.31 92 GLN A C 1
ATOM 764 O O . GLN A 1 92 ? 11.102 -5.379 -3.742 1.00 95.31 92 GLN A O 1
ATOM 769 N N . LEU A 1 93 ? 8.851 -5.326 -3.778 1.00 96.38 93 LEU A N 1
ATOM 770 C CA . LEU A 1 93 ? 8.709 -3.938 -4.219 1.00 96.38 93 LEU A CA 1
ATOM 771 C C . LEU A 1 93 ? 9.288 -2.971 -3.184 1.00 96.38 93 LEU A C 1
ATOM 773 O O . LEU A 1 93 ? 10.063 -2.088 -3.539 1.00 96.38 93 LEU A O 1
ATOM 777 N N . PHE A 1 94 ? 8.998 -3.173 -1.898 1.00 95.12 94 PHE A N 1
ATOM 778 C CA . PHE A 1 94 ? 9.549 -2.328 -0.839 1.00 95.12 94 PHE A CA 1
ATOM 779 C C . PHE A 1 94 ? 11.077 -2.421 -0.741 1.00 95.12 94 PHE A C 1
ATOM 781 O O . PHE A 1 94 ? 11.761 -1.404 -0.642 1.00 95.12 94 PHE A O 1
ATOM 788 N N . ARG A 1 95 ? 11.646 -3.629 -0.858 1.00 93.31 95 ARG A N 1
ATOM 789 C CA . ARG A 1 95 ? 13.109 -3.797 -0.940 1.00 93.31 95 ARG A CA 1
ATOM 790 C C . ARG A 1 95 ? 13.704 -3.082 -2.151 1.00 93.31 95 ARG A C 1
ATOM 792 O O . ARG A 1 95 ? 14.769 -2.488 -2.033 1.00 93.31 95 ARG A O 1
ATOM 799 N N . GLN A 1 96 ? 13.029 -3.119 -3.300 1.00 93.19 96 GLN A N 1
ATOM 800 C CA . GLN A 1 96 ? 13.459 -2.369 -4.481 1.00 93.19 96 GLN A CA 1
ATOM 801 C C . GLN A 1 96 ? 13.418 -0.856 -4.239 1.00 93.19 96 GLN A C 1
ATOM 803 O O . GLN A 1 96 ? 14.325 -0.149 -4.671 1.00 93.19 96 GLN A O 1
ATOM 808 N N . LEU A 1 97 ? 12.387 -0.362 -3.551 1.00 92.12 97 LEU A N 1
ATOM 809 C CA . LEU A 1 97 ? 12.251 1.050 -3.208 1.00 92.12 97 LEU A CA 1
ATOM 810 C C . LEU A 1 97 ? 13.418 1.520 -2.335 1.00 92.12 97 LEU A C 1
ATOM 812 O O . LEU A 1 97 ? 14.060 2.502 -2.696 1.00 92.12 97 LEU A O 1
ATOM 816 N N . LYS A 1 98 ? 13.756 0.779 -1.272 1.00 90.69 98 LYS A N 1
ATOM 817 C CA . LYS A 1 98 ? 14.926 1.069 -0.422 1.00 90.69 98 LYS A CA 1
ATOM 818 C C . LYS A 1 98 ? 16.221 1.145 -1.227 1.00 90.69 98 LYS A C 1
ATOM 820 O O . LYS A 1 98 ? 16.891 2.172 -1.205 1.00 90.69 98 LYS A O 1
ATOM 825 N N . LYS A 1 99 ? 16.489 0.122 -2.047 1.00 90.00 99 LYS A N 1
ATOM 826 C CA . LYS A 1 99 ? 17.665 0.094 -2.932 1.00 90.00 99 LYS A CA 1
ATOM 827 C C . LYS A 1 99 ? 17.731 1.295 -3.875 1.00 90.00 99 LYS A C 1
ATOM 829 O O . LYS A 1 99 ? 18.815 1.790 -4.161 1.00 90.00 99 LYS A O 1
ATOM 834 N N . ASN A 1 100 ? 16.591 1.764 -4.385 1.00 87.81 100 ASN A N 1
ATOM 835 C CA . ASN A 1 100 ? 16.565 2.955 -5.231 1.00 87.81 100 ASN A CA 1
ATOM 836 C C . ASN A 1 100 ? 16.922 4.214 -4.431 1.00 87.81 100 ASN A C 1
ATOM 838 O O . ASN A 1 100 ? 17.695 5.029 -4.920 1.00 87.81 100 ASN A O 1
ATOM 842 N N . TYR A 1 101 ? 16.387 4.381 -3.222 1.00 86.19 101 TYR A N 1
ATOM 843 C CA . TYR A 1 101 ? 16.722 5.526 -2.370 1.00 86.19 101 TYR A CA 1
ATOM 844 C C . TYR A 1 101 ? 18.204 5.535 -1.979 1.00 86.19 101 TYR A C 1
ATOM 846 O O . TYR A 1 101 ? 18.839 6.580 -2.080 1.00 86.19 101 TYR A O 1
ATOM 854 N N . GLU A 1 102 ? 18.767 4.374 -1.637 1.00 86.44 102 GLU A N 1
ATOM 855 C CA . GLU A 1 102 ? 20.205 4.196 -1.397 1.00 86.44 102 GLU A CA 1
ATOM 856 C C . GLU A 1 102 ? 21.027 4.565 -2.638 1.00 86.44 102 GLU A C 1
ATOM 858 O O . GLU A 1 102 ? 21.905 5.418 -2.568 1.00 86.44 102 GLU A O 1
ATOM 863 N N . LYS A 1 103 ? 20.691 4.001 -3.808 1.00 86.81 103 LYS A N 1
ATOM 864 C CA . LYS A 1 103 ? 21.407 4.249 -5.071 1.00 86.81 103 LYS A CA 1
ATOM 865 C C . LYS A 1 103 ? 21.456 5.730 -5.465 1.00 86.81 103 LYS A C 1
ATOM 867 O O . LYS A 1 103 ? 22.400 6.147 -6.128 1.00 86.81 103 LYS A O 1
ATOM 872 N N . PHE A 1 104 ? 20.430 6.504 -5.116 1.00 83.31 104 PHE A N 1
ATOM 873 C CA . PHE A 1 104 ? 20.345 7.927 -5.447 1.00 83.31 104 PHE A CA 1
ATOM 874 C C . PHE A 1 104 ? 20.780 8.852 -4.299 1.00 83.31 104 PHE A C 1
ATOM 876 O O . PHE A 1 104 ? 20.557 10.055 -4.404 1.00 83.31 104 PHE A O 1
ATOM 883 N N . ASN A 1 105 ? 21.381 8.327 -3.222 1.00 81.31 105 ASN A N 1
ATOM 884 C CA . ASN A 1 105 ? 21.762 9.094 -2.028 1.00 81.31 105 ASN A CA 1
ATOM 885 C C . ASN A 1 105 ? 20.590 9.911 -1.446 1.00 81.31 105 ASN A C 1
ATOM 887 O O . ASN A 1 105 ? 20.740 11.062 -1.051 1.00 81.31 105 ASN A O 1
ATOM 891 N N . LEU A 1 106 ? 19.394 9.316 -1.420 1.00 80.06 106 LEU A N 1
ATOM 892 C CA . LEU A 1 106 ? 18.167 9.927 -0.897 1.00 80.06 106 LEU A CA 1
ATOM 893 C C . LEU A 1 106 ? 17.733 9.303 0.434 1.00 80.06 106 LEU A C 1
ATOM 895 O O . LEU A 1 106 ? 16.565 9.421 0.793 1.00 80.06 106 LEU A O 1
ATOM 899 N N . VAL A 1 107 ? 18.629 8.611 1.142 1.00 75.50 107 VAL A N 1
ATOM 900 C CA . VAL A 1 107 ? 18.301 7.846 2.359 1.00 75.50 107 VAL A CA 1
ATOM 901 C C . VAL A 1 107 ? 17.613 8.724 3.411 1.00 75.50 107 VAL A C 1
ATOM 903 O O . VAL A 1 107 ? 16.618 8.293 3.984 1.00 75.50 107 VAL A O 1
ATOM 906 N N . ASP A 1 108 ? 18.028 9.984 3.553 1.00 74.50 108 ASP A N 1
ATOM 907 C CA . ASP A 1 108 ? 17.423 10.948 4.490 1.00 74.50 108 ASP A CA 1
ATOM 908 C C . ASP A 1 108 ? 15.973 11.328 4.141 1.00 74.50 108 ASP A C 1
ATOM 910 O O . ASP A 1 108 ? 15.233 11.840 4.975 1.00 74.50 108 ASP A O 1
ATOM 914 N N . LYS A 1 109 ? 15.548 11.071 2.897 1.00 73.12 109 LYS A N 1
ATOM 915 C CA . LYS A 1 109 ? 14.172 11.269 2.415 1.00 73.12 109 LYS A CA 1
ATOM 916 C C . LYS A 1 109 ? 13.351 9.980 2.443 1.00 73.12 109 LYS A C 1
ATOM 918 O O . LYS A 1 109 ? 12.207 9.978 1.985 1.00 73.12 109 LYS A O 1
ATOM 923 N N . PHE A 1 110 ? 13.936 8.861 2.874 1.00 76.94 110 PHE A N 1
ATOM 924 C CA . PHE A 1 110 ? 13.218 7.602 3.003 1.00 76.94 110 PHE A CA 1
ATOM 925 C C . PHE A 1 110 ? 12.406 7.601 4.308 1.00 76.94 110 PHE A C 1
ATOM 927 O O . PHE A 1 110 ? 12.913 8.063 5.329 1.00 76.94 110 PHE A O 1
ATOM 934 N N . PRO A 1 111 ? 11.170 7.066 4.319 1.00 70.69 111 PRO A N 1
ATOM 935 C CA . PRO A 1 111 ? 10.334 7.070 5.513 1.00 70.69 111 PRO A CA 1
ATOM 936 C C . PRO A 1 111 ? 11.055 6.413 6.704 1.00 70.69 111 PRO A C 1
ATOM 938 O O . PRO A 1 111 ? 11.405 5.228 6.626 1.00 70.69 111 PRO A O 1
ATOM 941 N N . PRO A 1 112 ? 11.264 7.137 7.818 1.00 59.59 112 PRO A N 1
ATOM 942 C CA . PRO A 1 112 ? 11.977 6.605 8.967 1.00 59.59 112 PRO A CA 1
ATOM 943 C C . PRO A 1 112 ? 11.045 5.685 9.751 1.00 59.59 112 PRO A C 1
ATOM 945 O O . PRO A 1 112 ? 10.140 6.147 10.445 1.00 59.59 112 PRO A O 1
ATOM 948 N N . ASN A 1 113 ? 11.231 4.368 9.649 1.00 66.75 113 ASN A N 1
ATOM 949 C CA . ASN A 1 113 ? 10.619 3.449 10.604 1.00 66.75 113 ASN A CA 1
ATOM 950 C C . ASN A 1 113 ? 11.288 2.069 10.593 1.00 66.75 113 ASN A C 1
ATOM 952 O O . ASN A 1 113 ? 11.233 1.348 9.595 1.00 66.75 113 ASN A O 1
ATOM 956 N N . SER A 1 114 ? 11.835 1.663 11.738 1.00 74.12 114 SER A N 1
ATOM 957 C CA . SER A 1 114 ? 12.415 0.331 11.933 1.00 74.12 114 SER A CA 1
ATOM 958 C C . SER A 1 114 ? 11.384 -0.801 11.824 1.00 74.12 114 SER A C 1
ATOM 960 O O . SER A 1 114 ? 11.761 -1.947 11.588 1.00 74.12 114 SER A O 1
ATOM 962 N N . THR A 1 115 ? 10.080 -0.514 11.945 1.00 90.94 115 THR A N 1
ATOM 963 C CA . THR A 1 115 ? 9.019 -1.536 11.912 1.00 90.94 115 THR A CA 1
ATOM 964 C C . THR A 1 115 ? 8.372 -1.735 10.542 1.00 90.94 115 THR A C 1
ATOM 966 O O . THR A 1 115 ? 7.600 -2.682 10.378 1.00 90.94 115 THR A O 1
ATOM 969 N N . LEU A 1 116 ? 8.690 -0.905 9.538 1.00 91.56 116 LEU A N 1
ATOM 970 C CA . LEU A 1 116 ? 8.031 -0.954 8.225 1.00 91.56 116 LEU A CA 1
ATOM 971 C C . LEU A 1 116 ? 8.222 -2.293 7.505 1.00 91.56 116 LEU A C 1
ATOM 973 O O . LEU A 1 116 ? 7.255 -2.834 6.974 1.00 91.56 116 LEU A O 1
ATOM 977 N N . ASP A 1 117 ? 9.430 -2.863 7.517 1.00 93.00 117 ASP A N 1
ATOM 978 C CA . ASP A 1 117 ? 9.691 -4.171 6.898 1.00 93.00 117 ASP A CA 1
ATOM 979 C C . ASP A 1 117 ? 8.797 -5.272 7.484 1.00 93.00 117 ASP A C 1
ATOM 981 O O . ASP A 1 117 ? 8.226 -6.081 6.747 1.00 93.00 117 ASP A O 1
ATOM 985 N N . TRP A 1 118 ? 8.636 -5.280 8.811 1.00 94.62 118 TRP A N 1
ATOM 986 C CA . TRP A 1 118 ? 7.749 -6.221 9.486 1.00 94.62 118 TRP A CA 1
ATOM 987 C C . TRP A 1 118 ? 6.290 -5.963 9.102 1.00 94.62 118 TRP A C 1
ATOM 989 O O . TRP A 1 118 ? 5.610 -6.893 8.670 1.00 94.62 118 TRP A O 1
ATOM 999 N N . SER A 1 119 ? 5.825 -4.714 9.177 1.00 96.25 119 SER A N 1
ATOM 1000 C CA . SER A 1 119 ? 4.429 -4.357 8.904 1.00 96.25 119 SER A CA 1
ATOM 1001 C C . SER A 1 119 ? 4.013 -4.666 7.464 1.00 96.25 119 SER A C 1
ATOM 1003 O O . SER A 1 119 ? 2.940 -5.226 7.236 1.00 96.25 119 SER A O 1
ATOM 1005 N N . LEU A 1 120 ? 4.886 -4.410 6.486 1.00 96.50 120 LEU A N 1
ATOM 1006 C CA . LEU A 1 120 ? 4.627 -4.735 5.081 1.00 96.50 120 LEU A CA 1
ATOM 1007 C C . LEU A 1 120 ? 4.643 -6.241 4.804 1.00 96.50 120 LEU A C 1
ATOM 1009 O O . LEU A 1 120 ? 3.895 -6.721 3.949 1.00 96.50 120 LEU A O 1
ATOM 1013 N N . LYS A 1 121 ? 5.452 -7.008 5.543 1.00 96.06 121 LYS A N 1
ATOM 1014 C CA . LYS A 1 121 ? 5.384 -8.472 5.513 1.00 96.06 121 LYS A CA 1
ATOM 1015 C C . LYS A 1 121 ? 4.065 -8.969 6.111 1.00 96.06 121 LYS A C 1
ATOM 1017 O O . LYS A 1 121 ? 3.431 -9.831 5.509 1.00 96.06 121 LYS A O 1
ATOM 1022 N N . GLN A 1 122 ? 3.623 -8.406 7.238 1.00 96.06 122 GLN A N 1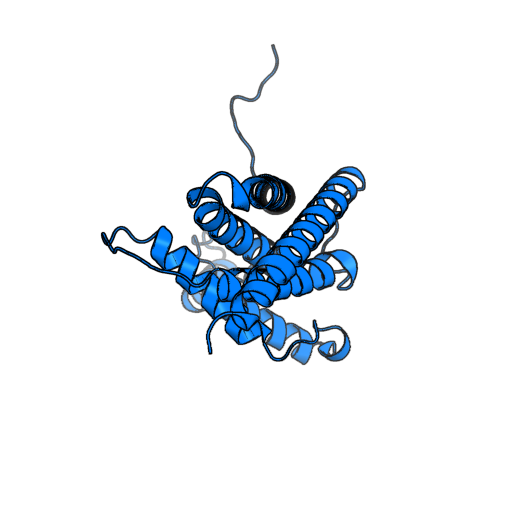
ATOM 1023 C CA . GLN A 1 122 ? 2.365 -8.797 7.882 1.00 96.06 122 GLN A CA 1
ATOM 1024 C C . GLN A 1 122 ? 1.150 -8.507 7.005 1.00 96.06 122 GLN A C 1
ATOM 1026 O O . GLN A 1 122 ? 0.376 -9.420 6.739 1.00 96.06 122 GLN A O 1
ATOM 1031 N N . ILE A 1 123 ? 1.000 -7.283 6.490 1.00 96.56 123 ILE A N 1
ATOM 1032 C CA . ILE A 1 123 ? -0.160 -6.942 5.653 1.00 96.56 123 ILE A CA 1
ATOM 1033 C C . ILE A 1 123 ? -0.209 -7.782 4.373 1.00 96.56 123 ILE A C 1
ATOM 1035 O O . ILE A 1 123 ? -1.285 -8.183 3.935 1.00 96.56 123 ILE A O 1
ATOM 1039 N N . HIS A 1 124 ? 0.954 -8.111 3.797 1.00 96.25 124 HIS A N 1
ATOM 1040 C CA . HIS A 1 124 ? 1.033 -9.026 2.664 1.00 96.25 124 HIS A CA 1
ATOM 1041 C C . HIS A 1 124 ? 0.547 -10.433 3.027 1.00 96.25 124 HIS A C 1
ATOM 1043 O O . HIS A 1 124 ? -0.248 -11.011 2.286 1.00 96.25 124 HIS A O 1
ATOM 1049 N N . ASN A 1 125 ? 0.976 -10.959 4.176 1.00 93.44 125 ASN A N 1
ATOM 1050 C CA . ASN A 1 125 ? 0.551 -12.267 4.661 1.00 93.44 125 ASN A CA 1
ATOM 1051 C C . ASN A 1 125 ? -0.949 -12.300 4.976 1.00 93.44 125 ASN A C 1
ATOM 1053 O O . ASN A 1 125 ? -1.624 -13.223 4.534 1.00 93.44 125 ASN A O 1
ATOM 1057 N N . TYR A 1 126 ? -1.485 -11.287 5.665 1.00 93.12 126 TYR A N 1
ATOM 1058 C CA . TYR A 1 126 ? -2.918 -11.195 5.966 1.00 93.12 126 TYR A CA 1
ATOM 1059 C C . TYR A 1 126 ? -3.757 -11.149 4.690 1.00 93.12 126 TYR A C 1
ATOM 1061 O O . TYR A 1 126 ? -4.730 -11.883 4.550 1.00 93.12 126 TYR A O 1
ATOM 1069 N N . ARG A 1 127 ? -3.354 -10.333 3.711 1.00 93.00 127 ARG A N 1
ATOM 1070 C CA . ARG A 1 127 ? -4.042 -10.278 2.421 1.00 93.00 127 ARG A CA 1
ATOM 1071 C C . ARG A 1 127 ? -3.988 -11.626 1.700 1.00 93.00 127 ARG A C 1
ATOM 1073 O O . ARG A 1 127 ? -4.994 -12.047 1.145 1.00 93.00 127 ARG A O 1
ATOM 1080 N N . ASN A 1 128 ? -2.841 -12.306 1.691 1.00 90.50 128 ASN A N 1
ATOM 1081 C CA . ASN A 1 128 ? -2.730 -13.626 1.068 1.00 90.50 128 ASN A CA 1
ATOM 1082 C C . ASN A 1 128 ? -3.647 -14.634 1.766 1.00 90.50 128 ASN A C 1
ATOM 1084 O O . ASN A 1 128 ? -4.357 -15.373 1.097 1.00 90.50 128 ASN A O 1
ATOM 1088 N N . LEU A 1 129 ? -3.699 -14.607 3.093 1.00 88.88 129 LEU A N 1
ATOM 1089 C CA . LEU A 1 129 ? -4.566 -15.465 3.889 1.00 88.88 129 LEU A CA 1
ATOM 1090 C C . LEU A 1 129 ? -6.052 -15.302 3.535 1.00 88.88 129 LEU A C 1
ATOM 1092 O O . LEU A 1 129 ? -6.763 -16.292 3.438 1.00 88.88 129 LEU A O 1
ATOM 1096 N N . PHE A 1 130 ? -6.509 -14.074 3.279 1.00 86.62 130 PHE A N 1
ATOM 1097 C CA . PHE A 1 130 ? -7.899 -13.808 2.894 1.00 86.62 130 PHE A CA 1
ATOM 1098 C C . PHE A 1 130 ? -8.231 -14.074 1.423 1.00 86.62 130 PHE A C 1
ATOM 1100 O O . PHE A 1 130 ? -9.411 -14.169 1.089 1.00 86.62 130 PHE A O 1
ATOM 1107 N N . LEU A 1 131 ? -7.225 -14.131 0.543 1.00 83.38 131 LEU A N 1
ATOM 1108 C CA . LEU A 1 131 ? -7.412 -14.325 -0.901 1.00 83.38 131 LEU A CA 1
ATOM 1109 C C . LEU A 1 131 ? -7.047 -15.735 -1.384 1.00 83.38 131 LEU A C 1
ATOM 1111 O O . LEU A 1 131 ? -7.390 -16.094 -2.509 1.00 83.38 131 LEU A O 1
ATOM 1115 N N . HIS A 1 132 ? -6.339 -16.533 -0.585 1.00 72.88 132 HIS A N 1
ATOM 1116 C CA . HIS A 1 132 ? -6.080 -17.930 -0.913 1.00 72.88 132 HIS A CA 1
ATOM 1117 C C . HIS A 1 132 ? -7.302 -18.794 -0.586 1.00 72.88 132 HIS A C 1
ATOM 1119 O O . HIS A 1 132 ? -7.873 -18.707 0.493 1.00 72.88 132 HIS A O 1
ATOM 1125 N N . PHE A 1 133 ? -7.668 -19.665 -1.528 1.00 56.22 133 PHE A N 1
ATOM 1126 C CA . PHE A 1 133 ? -8.838 -20.554 -1.492 1.00 56.22 133 PHE A CA 1
ATOM 1127 C C . PHE A 1 133 ? -8.753 -21.705 -0.469 1.00 56.22 133 PHE A C 1
ATOM 1129 O O . PHE A 1 133 ? -9.473 -22.689 -0.607 1.00 56.22 133 PHE A O 1
ATOM 1136 N N . ILE A 1 134 ? -7.863 -21.634 0.525 1.00 59.06 134 ILE A N 1
ATOM 1137 C CA . ILE A 1 134 ? -7.776 -22.667 1.562 1.00 59.06 134 ILE A CA 1
ATOM 1138 C C . ILE A 1 134 ? -8.801 -22.308 2.642 1.00 59.06 134 ILE A C 1
ATOM 1140 O O . ILE A 1 134 ? -8.672 -21.233 3.232 1.00 59.06 134 ILE A O 1
ATOM 1144 N N . PRO A 1 135 ? -9.801 -23.163 2.928 1.00 58.06 135 PRO A N 1
ATOM 1145 C CA . PRO A 1 135 ? -10.711 -22.937 4.041 1.00 58.06 135 PRO A CA 1
ATOM 1146 C C . PRO A 1 135 ? -9.903 -22.998 5.339 1.00 58.06 135 PRO A C 1
ATOM 1148 O O . PRO A 1 135 ? -9.524 -24.070 5.804 1.00 58.06 135 PRO A O 1
ATOM 1151 N N . ALA A 1 136 ? -9.583 -21.836 5.894 1.00 66.31 136 ALA A N 1
ATOM 1152 C CA . ALA A 1 136 ? -8.888 -21.710 7.161 1.00 66.31 136 ALA A CA 1
ATOM 1153 C C . ALA A 1 136 ? -9.687 -20.768 8.060 1.00 66.31 136 ALA A C 1
ATOM 1155 O O . ALA A 1 136 ? -9.980 -19.633 7.680 1.00 66.31 136 ALA A O 1
ATOM 1156 N N . GLY A 1 137 ? -10.034 -21.239 9.259 1.00 74.12 137 GLY A N 1
ATOM 1157 C CA . GLY A 1 137 ? -10.436 -20.352 10.344 1.00 74.12 137 GLY A CA 1
ATOM 1158 C C . GLY A 1 137 ? -9.214 -19.555 10.791 1.00 74.12 137 GLY A C 1
ATOM 1159 O O . GLY A 1 137 ? -8.162 -20.134 11.061 1.00 74.12 137 GLY A O 1
ATOM 1160 N N . VAL A 1 138 ? -9.330 -18.230 10.829 1.00 79.19 138 VAL A N 1
ATOM 1161 C CA . VAL A 1 138 ? -8.214 -17.348 11.177 1.00 79.19 138 VAL A CA 1
ATOM 1162 C C . VAL A 1 138 ? -8.631 -16.405 12.288 1.00 79.19 138 VAL A C 1
ATOM 1164 O O . VAL A 1 138 ? -9.593 -15.656 12.144 1.00 79.19 138 VAL A O 1
ATOM 1167 N N . SER A 1 139 ? -7.819 -16.362 13.339 1.00 84.50 139 SER A N 1
ATOM 1168 C CA . SER A 1 139 ? -7.862 -15.310 14.352 1.00 84.50 139 SER A CA 1
ATOM 1169 C C . SER A 1 139 ? -6.695 -14.349 14.144 1.00 84.50 139 SER A C 1
ATOM 1171 O O . SER A 1 139 ? -5.537 -14.764 14.121 1.00 84.50 139 SER A O 1
ATOM 1173 N N . LEU A 1 140 ? -6.988 -13.055 14.001 1.00 87.06 140 LEU A N 1
ATOM 1174 C CA . LEU A 1 140 ? -5.981 -11.995 13.905 1.00 87.06 140 LEU A CA 1
ATOM 1175 C C . LEU A 1 140 ? -6.139 -11.005 15.060 1.00 87.06 140 LEU A C 1
ATOM 1177 O O . LEU A 1 140 ? -7.249 -10.620 15.422 1.00 87.06 140 LEU A O 1
ATOM 1181 N N . SER A 1 141 ? -5.015 -10.540 15.604 1.00 91.19 141 SER A N 1
ATOM 1182 C CA . SER A 1 141 ? -5.018 -9.488 16.623 1.00 91.19 141 SER A CA 1
ATOM 1183 C C . SER A 1 141 ? -5.355 -8.132 16.001 1.00 91.19 141 SER A C 1
ATOM 1185 O O . SER A 1 141 ? -4.627 -7.637 15.134 1.00 91.19 141 SER A O 1
ATOM 1187 N N . LYS A 1 142 ? -6.423 -7.491 16.494 1.00 93.38 142 LYS A N 1
ATOM 1188 C CA . LYS A 1 142 ? -6.808 -6.128 16.092 1.00 93.38 142 LYS A CA 1
ATOM 1189 C C . LYS A 1 142 ? -5.698 -5.116 16.375 1.00 93.38 142 LYS A C 1
ATOM 1191 O O . LYS A 1 142 ? -5.407 -4.290 15.517 1.00 93.38 142 LYS A O 1
ATOM 1196 N N . ILE A 1 143 ? -5.003 -5.234 17.510 1.00 94.00 143 ILE A N 1
ATOM 1197 C CA . ILE A 1 143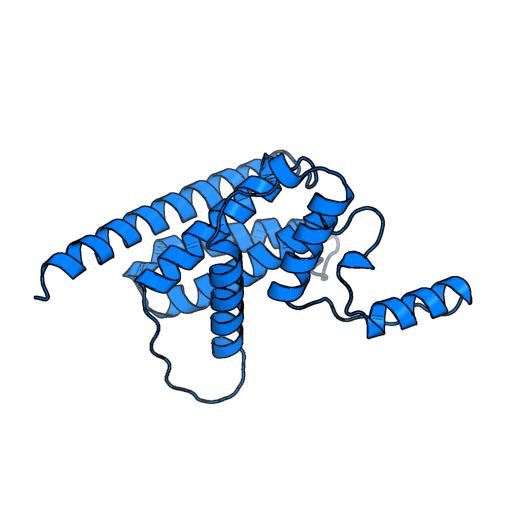 ? -3.854 -4.377 17.858 1.00 94.00 143 ILE A CA 1
ATOM 1198 C C . ILE A 1 143 ? -2.748 -4.490 16.800 1.00 94.00 143 ILE A C 1
ATOM 1200 O O . IL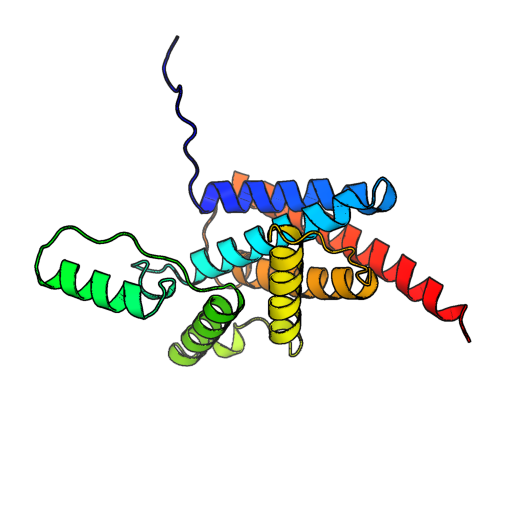E A 1 143 ? -2.205 -3.475 16.356 1.00 94.00 143 ILE A O 1
ATOM 1204 N N . ASN A 1 144 ? -2.453 -5.707 16.332 1.00 93.38 144 ASN A N 1
ATOM 1205 C CA . ASN A 1 144 ? -1.466 -5.907 15.272 1.00 93.38 144 ASN A CA 1
ATOM 1206 C C . ASN A 1 144 ? -1.924 -5.289 13.947 1.00 93.38 144 ASN A C 1
ATOM 1208 O O . ASN A 1 144 ? -1.117 -4.648 13.277 1.00 93.38 144 ASN A O 1
ATOM 1212 N N . ILE A 1 145 ? -3.201 -5.433 13.579 1.00 95.38 145 ILE A N 1
ATOM 1213 C CA . ILE A 1 145 ? -3.753 -4.812 12.365 1.00 95.38 145 ILE A CA 1
ATOM 1214 C C . ILE A 1 145 ? -3.660 -3.285 12.447 1.00 95.38 145 ILE A C 1
ATOM 1216 O O . ILE A 1 145 ? -3.234 -2.652 11.484 1.00 95.38 145 ILE A O 1
ATOM 1220 N N . ILE A 1 146 ? -3.979 -2.691 13.600 1.00 96.88 146 ILE A N 1
ATOM 1221 C CA . ILE A 1 146 ? -3.893 -1.241 13.823 1.00 96.88 146 ILE A CA 1
ATOM 1222 C C . ILE A 1 146 ? -2.447 -0.755 13.694 1.00 96.88 146 ILE A C 1
ATOM 1224 O O . ILE A 1 146 ? -2.188 0.211 12.977 1.00 96.88 146 ILE A O 1
ATOM 1228 N N . ARG A 1 147 ? -1.485 -1.439 14.329 1.00 95.38 147 ARG A N 1
ATOM 1229 C CA . ARG A 1 147 ? -0.053 -1.107 14.222 1.00 95.38 147 ARG A CA 1
ATOM 1230 C C . ARG A 1 147 ? 0.430 -1.156 12.774 1.00 95.38 147 ARG A C 1
ATOM 1232 O O . ARG A 1 147 ? 1.068 -0.216 12.306 1.00 95.38 147 ARG A O 1
ATOM 1239 N N . VAL A 1 148 ? 0.101 -2.237 12.069 1.00 96.75 148 VAL A N 1
ATOM 1240 C CA . VAL A 1 148 ? 0.416 -2.408 10.646 1.00 96.75 148 VAL A CA 1
ATOM 1241 C C . VAL A 1 148 ? -0.221 -1.293 9.816 1.00 96.75 148 VAL A C 1
ATOM 1243 O O . VAL A 1 148 ? 0.440 -0.723 8.950 1.00 96.75 148 VAL A O 1
ATOM 1246 N N . GLY A 1 149 ? -1.475 -0.949 10.116 1.00 97.25 149 GLY A N 1
ATOM 1247 C CA . GLY A 1 149 ? -2.213 0.143 9.495 1.00 97.25 149 GLY A CA 1
ATOM 1248 C C . GLY A 1 149 ? -1.483 1.475 9.615 1.00 97.25 149 GLY A C 1
ATOM 1249 O O . GLY A 1 149 ? -1.206 2.120 8.607 1.00 97.25 149 GLY A O 1
ATOM 1250 N N . LEU A 1 150 ? -1.099 1.850 10.835 1.00 96.25 150 LEU A N 1
ATOM 1251 C CA . LEU A 1 150 ? -0.392 3.101 11.117 1.00 96.25 150 LEU A CA 1
ATOM 1252 C C . LEU A 1 150 ? 0.954 3.182 10.387 1.00 96.25 150 LEU A C 1
ATOM 1254 O O . LEU A 1 150 ? 1.283 4.221 9.814 1.00 96.25 150 LEU A O 1
ATOM 1258 N N . ASP A 1 151 ? 1.720 2.091 10.359 1.00 95.81 151 ASP A N 1
ATOM 1259 C CA . ASP A 1 151 ? 2.984 2.0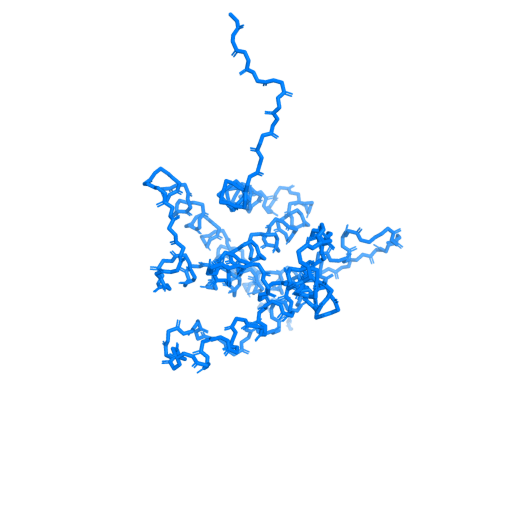40 9.619 1.00 95.81 151 ASP A CA 1
ATOM 1260 C C . ASP A 1 151 ? 2.763 2.205 8.108 1.00 95.81 151 ASP A C 1
ATOM 1262 O O . ASP A 1 151 ? 3.456 2.991 7.460 1.00 95.81 151 ASP A O 1
ATOM 1266 N N . CYS A 1 152 ? 1.757 1.529 7.549 1.00 97.06 152 CYS A N 1
ATOM 1267 C CA . CYS A 1 152 ? 1.386 1.674 6.142 1.00 97.06 152 CYS A CA 1
ATOM 1268 C C . CYS A 1 152 ? 0.959 3.111 5.809 1.00 97.06 152 CYS A C 1
ATOM 1270 O O . CYS A 1 152 ? 1.373 3.646 4.781 1.00 97.06 152 CYS A O 1
ATOM 1272 N N . MET A 1 153 ? 0.191 3.767 6.684 1.00 96.81 153 MET A N 1
ATOM 1273 C CA . MET A 1 153 ? -0.232 5.156 6.481 1.00 96.81 153 MET A CA 1
ATOM 1274 C C . MET A 1 153 ? 0.936 6.139 6.533 1.00 96.81 153 MET A C 1
ATOM 1276 O O . MET A 1 153 ? 0.969 7.081 5.740 1.00 96.81 153 MET A O 1
ATOM 1280 N N . LYS A 1 154 ? 1.928 5.919 7.407 1.00 94.25 154 LYS A N 1
ATOM 1281 C CA . LYS A 1 154 ? 3.172 6.710 7.410 1.00 94.25 154 LYS A CA 1
ATOM 1282 C C . LYS A 1 154 ? 3.904 6.602 6.071 1.00 94.25 154 LYS A C 1
ATOM 1284 O O . LYS A 1 154 ? 4.276 7.624 5.500 1.00 94.25 154 LYS A O 1
ATOM 1289 N N . LEU A 1 155 ? 4.050 5.385 5.542 1.00 94.62 155 LEU A N 1
ATOM 1290 C CA . LEU A 1 155 ? 4.668 5.154 4.234 1.00 94.62 155 LEU A CA 1
ATOM 1291 C C . LEU A 1 155 ? 3.886 5.835 3.102 1.00 94.62 155 LEU A C 1
ATOM 1293 O O . LEU A 1 155 ? 4.485 6.525 2.280 1.00 94.62 155 LEU A O 1
ATOM 1297 N N . ILE A 1 156 ? 2.559 5.668 3.072 1.00 95.38 156 ILE A N 1
ATOM 1298 C CA . ILE A 1 156 ? 1.687 6.290 2.066 1.00 95.38 156 ILE A CA 1
ATOM 1299 C C . ILE A 1 156 ? 1.845 7.813 2.088 1.00 95.38 156 ILE A C 1
ATOM 1301 O O . ILE A 1 156 ? 2.067 8.405 1.035 1.00 95.38 156 ILE A O 1
ATOM 1305 N N . LYS A 1 157 ? 1.773 8.445 3.267 1.00 93.94 157 LYS A N 1
ATOM 1306 C CA . LYS A 1 157 ? 1.918 9.902 3.412 1.00 93.94 157 LYS A CA 1
ATOM 1307 C C . LYS A 1 157 ? 3.263 10.397 2.898 1.00 93.94 157 LYS A C 1
ATOM 1309 O O . LYS A 1 157 ? 3.292 11.329 2.099 1.00 93.94 157 LYS A O 1
ATOM 1314 N N . SER A 1 158 ? 4.347 9.738 3.293 1.00 91.62 158 SER A N 1
ATOM 1315 C CA . SER A 1 158 ? 5.687 10.151 2.881 1.00 91.62 158 SER A CA 1
ATOM 1316 C C . SER A 1 158 ? 5.886 10.014 1.366 1.00 91.62 158 SER A C 1
ATOM 1318 O O . SER A 1 158 ? 6.337 10.943 0.693 1.00 91.62 158 SER A O 1
ATOM 1320 N N . LEU A 1 159 ? 5.434 8.908 0.767 1.00 91.69 159 LEU A N 1
ATOM 1321 C CA . LEU A 1 159 ? 5.533 8.728 -0.682 1.00 91.69 159 LEU A CA 1
ATOM 1322 C C . LEU A 1 159 ? 4.618 9.673 -1.471 1.00 91.69 159 LEU A C 1
ATOM 1324 O O . LEU A 1 159 ? 5.030 10.152 -2.527 1.00 91.69 159 LEU A O 1
ATOM 1328 N N . LEU A 1 160 ? 3.419 9.974 -0.974 1.00 91.44 160 LEU A N 1
ATOM 1329 C CA . LEU A 1 160 ? 2.481 10.878 -1.643 1.00 91.44 160 LEU A CA 1
ATOM 1330 C C . LEU A 1 160 ? 2.871 12.351 -1.544 1.00 91.44 160 LEU A C 1
ATOM 1332 O O . LEU A 1 160 ? 2.691 13.083 -2.512 1.00 91.44 160 LEU A O 1
ATOM 1336 N N . PHE A 1 161 ? 3.335 12.796 -0.378 1.00 89.31 161 PHE A N 1
ATOM 1337 C CA . PHE A 1 161 ? 3.411 14.224 -0.064 1.00 89.31 161 PHE A CA 1
ATOM 1338 C C . PHE A 1 161 ? 4.832 14.747 0.128 1.00 89.31 161 PHE A C 1
ATOM 1340 O O . PHE A 1 161 ? 5.051 15.941 -0.042 1.00 89.31 161 PHE A O 1
ATOM 1347 N N . GLU A 1 162 ? 5.794 13.880 0.441 1.00 86.50 162 GLU A N 1
ATOM 1348 C CA . GLU A 1 162 ? 7.167 14.293 0.762 1.00 86.50 162 GLU A CA 1
ATOM 1349 C C . GLU A 1 162 ? 8.160 13.876 -0.333 1.00 86.50 162 GLU A C 1
ATOM 1351 O O . GLU A 1 162 ? 9.163 14.549 -0.558 1.00 86.50 162 GLU A O 1
ATOM 1356 N N . SER A 1 163 ? 7.885 12.784 -1.058 1.00 82.12 163 SER A N 1
ATOM 1357 C CA . SER A 1 163 ? 8.844 12.225 -2.021 1.00 82.12 163 SER A CA 1
ATOM 1358 C C . SER A 1 163 ? 9.029 13.048 -3.301 1.00 82.12 163 SER A C 1
ATOM 1360 O O . SER A 1 163 ? 10.051 12.896 -3.973 1.00 82.12 163 SER A O 1
ATOM 1362 N N . GLY A 1 164 ? 8.027 13.849 -3.686 1.00 81.31 164 GLY A N 1
ATOM 1363 C CA . GLY A 1 164 ? 7.980 14.560 -4.972 1.00 81.31 164 GLY A CA 1
ATOM 1364 C C . GLY A 1 164 ? 7.923 13.655 -6.215 1.00 81.31 164 GLY A C 1
ATOM 1365 O O . GLY A 1 164 ? 8.089 14.140 -7.330 1.00 81.31 164 GLY A O 1
ATOM 1366 N N . ARG A 1 165 ? 7.725 12.337 -6.053 1.00 81.88 165 ARG A N 1
ATOM 1367 C CA . ARG A 1 165 ? 7.741 11.353 -7.157 1.00 81.88 165 ARG A CA 1
ATOM 1368 C C . ARG A 1 165 ? 6.368 11.068 -7.752 1.00 81.88 165 ARG A C 1
ATOM 1370 O O . ARG A 1 165 ? 6.286 10.510 -8.842 1.00 81.88 165 ARG A O 1
ATOM 1377 N N . ILE A 1 166 ? 5.305 11.387 -7.021 1.00 87.38 166 ILE A N 1
ATOM 1378 C CA . ILE A 1 166 ? 3.928 11.109 -7.418 1.00 87.38 166 ILE A CA 1
ATOM 1379 C C . ILE A 1 166 ? 3.193 12.435 -7.540 1.00 87.38 166 ILE A C 1
ATOM 1381 O O . ILE A 1 166 ? 3.146 13.204 -6.585 1.00 87.38 166 ILE A O 1
ATOM 1385 N N . ASN A 1 167 ? 2.593 12.668 -8.705 1.00 86.50 167 ASN A N 1
ATOM 1386 C CA . ASN A 1 167 ? 1.800 13.858 -8.974 1.00 86.50 167 ASN A CA 1
ATOM 1387 C C . ASN A 1 167 ? 0.347 13.457 -9.216 1.00 86.50 167 ASN A C 1
ATOM 1389 O O . ASN A 1 167 ? 0.059 12.623 -10.074 1.00 86.50 167 ASN A O 1
ATOM 1393 N N . PHE A 1 168 ? -0.549 14.078 -8.460 1.00 90.69 168 PHE A N 1
ATOM 1394 C CA . PHE A 1 168 ? -1.995 13.997 -8.623 1.00 90.69 168 PHE A CA 1
ATOM 1395 C C . PHE A 1 168 ? -2.531 15.393 -8.916 1.00 90.69 168 PHE A C 1
ATOM 1397 O O . PHE A 1 168 ? -1.938 16.388 -8.493 1.00 90.69 168 PHE A O 1
ATOM 1404 N N . ASN A 1 169 ? -3.656 15.486 -9.620 1.00 92.19 169 ASN A N 1
ATOM 1405 C CA . ASN A 1 169 ? -4.306 16.778 -9.812 1.00 92.19 169 ASN A CA 1
ATOM 1406 C C . ASN A 1 169 ? -4.934 17.285 -8.494 1.00 92.19 169 ASN A C 1
ATOM 1408 O O . ASN A 1 169 ? -5.094 16.540 -7.525 1.00 92.19 169 ASN A O 1
ATOM 1412 N N . ASN A 1 170 ? -5.333 18.560 -8.455 1.00 92.94 170 ASN A N 1
ATOM 1413 C CA . ASN A 1 170 ? -5.870 19.192 -7.242 1.00 92.94 170 ASN A CA 1
ATOM 1414 C C . ASN A 1 170 ? -7.105 18.475 -6.665 1.00 92.94 170 ASN A C 1
ATOM 1416 O O . ASN A 1 170 ? -7.287 18.422 -5.446 1.00 92.94 170 ASN A O 1
ATOM 1420 N N . HIS A 1 171 ? -7.960 17.925 -7.529 1.00 94.31 171 HIS A N 1
ATOM 1421 C CA . HIS A 1 171 ? -9.161 17.212 -7.107 1.00 94.31 171 HIS A CA 1
ATOM 1422 C C . HIS A 1 171 ? -8.811 15.873 -6.443 1.00 94.31 171 HIS A C 1
ATOM 1424 O O . HIS A 1 171 ? -9.260 15.594 -5.330 1.00 94.31 171 HIS A O 1
ATOM 1430 N N . GLU A 1 172 ? -7.953 15.081 -7.082 1.00 94.94 172 GLU A N 1
ATOM 1431 C CA . GLU A 1 172 ? -7.434 13.816 -6.553 1.00 94.94 172 GLU A CA 1
ATOM 1432 C C . GLU A 1 172 ? -6.690 14.031 -5.232 1.00 94.94 172 GLU A C 1
ATOM 1434 O O . GLU A 1 172 ? -6.930 13.322 -4.254 1.00 94.94 172 GLU A O 1
ATOM 1439 N N . TYR A 1 173 ? -5.860 15.072 -5.161 1.00 94.50 173 TYR A N 1
ATOM 1440 C CA . TYR A 1 173 ? -5.127 15.440 -3.954 1.00 94.50 173 TYR A CA 1
ATOM 1441 C C . TYR A 1 173 ? -6.064 15.732 -2.773 1.00 94.50 173 TYR A C 1
ATOM 1443 O O . TYR A 1 173 ? -5.827 15.273 -1.653 1.00 94.50 173 TYR A O 1
ATOM 1451 N N . LYS A 1 174 ? -7.174 16.443 -3.015 1.00 96.19 174 LYS A N 1
ATOM 1452 C CA . LYS A 1 174 ? -8.192 16.723 -1.990 1.00 96.19 174 LYS A CA 1
ATOM 1453 C C . LYS A 1 174 ? -8.837 15.436 -1.467 1.00 96.19 174 LYS A C 1
ATOM 1455 O O . LYS A 1 174 ? -9.001 15.291 -0.255 1.00 96.19 174 LYS A O 1
ATOM 1460 N N . ILE A 1 175 ? -9.174 14.499 -2.356 1.00 97.44 175 ILE A N 1
ATOM 1461 C CA . ILE A 1 175 ? -9.737 13.193 -1.977 1.00 97.44 175 ILE A CA 1
ATOM 1462 C C . ILE A 1 175 ? -8.739 12.414 -1.119 1.00 97.44 175 ILE A C 1
ATOM 1464 O O . ILE A 1 175 ? -9.103 11.933 -0.044 1.00 97.44 175 ILE A O 1
ATOM 1468 N N . LEU A 1 176 ? -7.485 12.324 -1.567 1.00 97.56 176 LEU A N 1
ATOM 1469 C CA . LEU A 1 176 ? -6.417 11.616 -0.865 1.00 97.56 176 LEU A CA 1
ATOM 1470 C C . LEU A 1 176 ? -6.196 12.189 0.536 1.00 97.56 176 LEU A C 1
ATOM 1472 O O . LEU A 1 176 ? -6.215 11.440 1.509 1.00 97.56 176 LEU A O 1
ATOM 1476 N N . LYS A 1 177 ? -6.062 13.514 0.661 1.00 97.00 177 LYS A N 1
ATOM 1477 C CA . LYS A 1 177 ? -5.829 14.184 1.948 1.00 97.00 177 LYS A CA 1
ATOM 1478 C C . LYS A 1 177 ? -6.965 13.937 2.942 1.00 97.00 177 LYS A C 1
ATOM 1480 O O . LYS A 1 177 ? -6.703 13.613 4.098 1.00 97.00 177 LYS A O 1
ATOM 1485 N N . ASN A 1 178 ? -8.214 14.047 2.491 1.00 98.12 178 ASN A N 1
ATOM 1486 C CA . ASN A 1 178 ? -9.378 13.790 3.340 1.00 98.12 178 ASN A CA 1
ATOM 1487 C C . ASN A 1 178 ? -9.445 12.323 3.778 1.00 98.12 178 ASN A C 1
ATOM 1489 O O . ASN A 1 178 ? -9.626 12.047 4.960 1.00 98.12 178 ASN A O 1
ATOM 1493 N N . SER A 1 179 ? -9.240 11.397 2.841 1.00 98.56 179 SER A N 1
ATOM 1494 C CA . SER A 1 179 ? -9.299 9.956 3.108 1.00 98.56 179 SER A CA 1
ATOM 1495 C C . SER A 1 179 ? -8.198 9.519 4.077 1.00 98.56 179 SER A C 1
ATOM 1497 O O . SER A 1 179 ? -8.466 8.809 5.040 1.00 98.56 179 SER A O 1
ATOM 1499 N N . ILE A 1 180 ? -6.968 10.004 3.882 1.00 98.00 180 ILE A N 1
ATOM 1500 C CA . ILE A 1 180 ? -5.835 9.734 4.777 1.00 98.00 180 ILE A CA 1
ATOM 1501 C C . ILE A 1 180 ? -6.111 10.271 6.181 1.00 98.00 180 ILE A C 1
ATOM 1503 O O . ILE A 1 180 ? -5.928 9.537 7.149 1.00 98.00 180 ILE A O 1
ATOM 1507 N N . LYS A 1 181 ? -6.608 11.512 6.297 1.00 98.19 181 LYS A N 1
ATOM 1508 C CA . LYS A 1 181 ? -6.976 12.105 7.591 1.00 98.19 181 LYS A CA 1
ATOM 1509 C C . LYS A 1 181 ? -7.999 11.241 8.326 1.00 98.19 181 LYS A C 1
ATOM 1511 O O . LYS A 1 181 ? -7.880 11.046 9.532 1.00 98.19 181 LYS A O 1
ATOM 1516 N N . THR A 1 182 ? -9.000 10.732 7.612 1.00 98.56 182 THR A N 1
ATOM 1517 C CA . THR A 1 182 ? -10.004 9.848 8.202 1.00 98.56 182 THR A CA 1
ATOM 1518 C C . THR A 1 182 ? -9.404 8.517 8.645 1.00 98.56 182 THR A C 1
ATOM 1520 O O . THR A 1 182 ? -9.658 8.118 9.776 1.00 98.56 182 THR A O 1
ATOM 1523 N N . ILE A 1 183 ? -8.592 7.857 7.811 1.00 98.50 183 ILE A N 1
ATOM 1524 C CA . ILE A 1 183 ? -7.961 6.578 8.175 1.00 98.50 183 ILE A CA 1
ATOM 1525 C C . ILE A 1 183 ? -7.085 6.747 9.421 1.00 98.50 183 ILE A C 1
ATOM 1527 O O . ILE A 1 183 ? -7.225 5.965 10.358 1.00 98.50 183 ILE A O 1
ATOM 1531 N N . ASP A 1 184 ? -6.230 7.774 9.458 1.00 97.81 184 ASP A N 1
ATOM 1532 C CA . ASP A 1 184 ? -5.373 8.065 10.615 1.00 97.81 184 ASP A CA 1
ATOM 1533 C C . ASP A 1 184 ? -6.215 8.268 11.885 1.00 97.81 184 ASP A C 1
ATOM 1535 O O . ASP A 1 184 ? -5.984 7.601 12.892 1.00 97.81 184 ASP A O 1
ATOM 1539 N N . ALA A 1 185 ? -7.248 9.118 11.821 1.00 98.00 185 ALA A N 1
ATOM 1540 C CA . ALA A 1 185 ? -8.118 9.390 12.964 1.00 98.00 185 ALA A C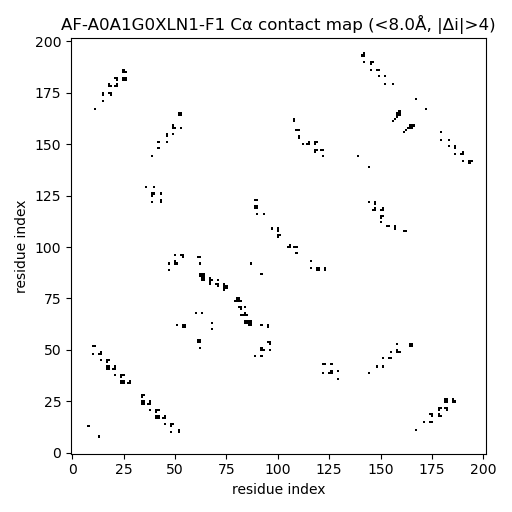A 1
ATOM 1541 C C . ALA A 1 185 ? -8.834 8.126 13.467 1.00 98.00 185 ALA A C 1
ATOM 1543 O O . ALA A 1 185 ? -8.895 7.887 14.673 1.00 98.00 185 ALA A O 1
ATOM 1544 N N . THR A 1 186 ? -9.351 7.291 12.561 1.00 97.88 186 THR A N 1
ATOM 1545 C CA . THR A 1 186 ? -9.979 6.020 12.937 1.00 97.88 186 THR A CA 1
ATOM 1546 C C . THR A 1 186 ? -8.965 5.070 13.577 1.00 97.88 186 THR A C 1
ATOM 1548 O O . THR A 1 186 ? -9.257 4.493 14.623 1.00 97.88 186 THR A O 1
ATOM 1551 N N . LEU A 1 187 ? -7.776 4.902 12.990 1.00 97.38 187 LEU A N 1
ATOM 1552 C CA . LEU A 1 187 ? -6.743 4.022 13.542 1.00 97.38 187 LEU A CA 1
ATOM 1553 C C . LEU A 1 187 ? -6.291 4.483 14.931 1.00 97.38 187 LEU A C 1
ATOM 1555 O O . LEU A 1 187 ? -6.103 3.641 15.806 1.00 97.38 187 LEU A O 1
ATOM 1559 N N . ASP A 1 188 ? -6.184 5.791 15.167 1.00 96.44 188 ASP A N 1
ATOM 1560 C CA . ASP A 1 188 ? -5.857 6.346 16.482 1.00 96.44 188 ASP A CA 1
ATOM 1561 C C . ASP A 1 188 ? -6.966 6.103 17.514 1.00 96.44 188 ASP A C 1
ATOM 1563 O O . ASP A 1 188 ? -6.673 5.750 18.660 1.00 96.44 188 ASP A O 1
ATOM 1567 N N . ILE A 1 189 ? -8.238 6.237 17.124 1.00 96.06 189 ILE A N 1
ATOM 1568 C CA . ILE A 1 189 ? -9.387 5.900 17.982 1.00 96.06 189 ILE A CA 1
ATOM 1569 C C . ILE A 1 189 ? -9.342 4.420 18.368 1.00 96.06 189 ILE A C 1
ATOM 1571 O O . ILE A 1 189 ? -9.409 4.088 19.552 1.00 96.06 189 ILE A O 1
ATOM 1575 N N . GLN A 1 190 ? -9.169 3.528 17.389 1.00 95.94 190 GLN A N 1
ATOM 1576 C CA . GLN A 1 190 ? -9.098 2.092 17.653 1.00 95.94 190 GLN A CA 1
ATOM 1577 C C . GLN A 1 190 ? -7.865 1.742 18.494 1.00 95.94 190 GLN A C 1
ATOM 1579 O O . GLN A 1 190 ? -7.963 0.948 19.426 1.00 95.94 190 GLN A O 1
ATOM 1584 N N . LYS A 1 191 ? -6.710 2.371 18.240 1.00 95.44 191 LYS A N 1
ATOM 1585 C CA . LYS A 1 191 ? -5.500 2.186 19.050 1.00 95.44 191 LYS A CA 1
ATOM 1586 C C . LYS A 1 191 ? -5.761 2.512 20.518 1.00 95.44 191 LYS A C 1
ATOM 1588 O O . LYS A 1 191 ? -5.393 1.720 21.376 1.00 95.44 191 LYS A O 1
ATOM 1593 N N . LYS A 1 192 ? -6.406 3.647 20.809 1.00 94.12 192 LYS A N 1
ATOM 1594 C CA . LYS A 1 192 ? -6.779 4.026 22.182 1.00 94.12 192 LYS A CA 1
ATOM 1595 C C . LYS A 1 192 ? -7.723 2.995 22.797 1.00 94.12 192 LYS A C 1
ATOM 1597 O O . LYS A 1 192 ? -7.441 2.500 23.880 1.00 94.12 192 LYS A O 1
ATOM 1602 N N . LYS A 1 193 ? -8.774 2.609 22.066 1.00 92.62 193 LYS A N 1
ATOM 1603 C CA . LYS A 1 193 ? -9.762 1.611 22.502 1.00 92.62 193 LYS A CA 1
ATOM 1604 C C . LYS A 1 193 ? -9.110 0.291 22.923 1.00 92.62 193 LYS A C 1
ATOM 1606 O O . LYS A 1 193 ? -9.377 -0.188 24.016 1.00 92.62 193 LYS A O 1
ATOM 1611 N N . TYR A 1 194 ? -8.234 -0.276 22.093 1.00 87.44 194 TYR A N 1
ATOM 1612 C CA . TYR A 1 194 ? -7.612 -1.572 22.389 1.00 87.44 194 TYR A CA 1
ATOM 1613 C C . TYR A 1 194 ? -6.384 -1.490 23.304 1.00 87.44 194 TYR A C 1
ATOM 1615 O O . TYR A 1 194 ? -6.046 -2.494 23.922 1.00 87.44 194 TYR A O 1
ATOM 1623 N N . ASN A 1 195 ? -5.738 -0.329 23.438 1.00 82.19 195 ASN A N 1
ATOM 1624 C CA . ASN A 1 195 ? -4.688 -0.144 24.441 1.00 82.19 195 ASN A CA 1
ATOM 1625 C C . ASN A 1 195 ? -5.271 -0.035 25.858 1.00 82.19 195 ASN A C 1
ATOM 1627 O O . ASN A 1 195 ? -4.724 -0.653 26.759 1.00 82.19 195 ASN A O 1
ATOM 1631 N N . CYS A 1 196 ? -6.397 0.664 26.049 1.00 60.88 196 CYS A N 1
ATOM 1632 C CA . CYS A 1 196 ? -7.058 0.760 27.358 1.00 60.88 196 CYS A CA 1
ATOM 1633 C C . CYS A 1 196 ? -7.642 -0.578 27.848 1.00 60.88 196 CYS A C 1
ATOM 1635 O O . CYS A 1 196 ? -7.822 -0.767 29.045 1.00 60.88 196 CYS A O 1
ATOM 1637 N N . CYS A 1 197 ? -7.938 -1.521 26.948 1.00 56.28 197 CYS A N 1
ATOM 1638 C CA . CYS A 1 197 ? -8.423 -2.851 27.330 1.00 56.28 197 CYS A CA 1
ATOM 1639 C C . CYS A 1 197 ? -7.314 -3.809 27.800 1.00 56.28 197 CYS A C 1
ATOM 1641 O O . CYS A 1 197 ? -7.633 -4.815 28.427 1.00 56.28 197 CYS A O 1
ATOM 1643 N N . ASN A 1 198 ? -6.037 -3.521 27.522 1.00 51.25 198 ASN A N 1
ATOM 1644 C CA . ASN A 1 198 ? -4.923 -4.350 27.998 1.00 51.25 198 ASN A CA 1
ATOM 1645 C C . ASN A 1 198 ? -4.549 -4.076 29.466 1.00 51.25 198 ASN A C 1
ATOM 1647 O O . ASN A 1 198 ? -3.810 -4.867 30.043 1.00 51.25 198 ASN A O 1
ATOM 1651 N N . ASP A 1 199 ? -5.088 -3.016 30.077 1.00 40.50 199 ASP A N 1
ATOM 1652 C CA . ASP A 1 199 ? -4.856 -2.678 31.489 1.00 40.50 199 ASP A CA 1
ATOM 1653 C C . ASP A 1 199 ? -5.782 -3.452 32.460 1.00 40.50 199 ASP A C 1
ATOM 1655 O O . ASP A 1 199 ? -5.728 -3.232 33.665 1.00 40.50 199 ASP A O 1
ATOM 1659 N N . ILE A 1 200 ? -6.639 -4.359 31.960 1.00 38.03 200 ILE A N 1
ATOM 1660 C CA . ILE A 1 200 ? -7.632 -5.116 32.764 1.00 38.03 200 ILE A CA 1
ATOM 1661 C C . ILE A 1 200 ? -7.347 -6.635 32.761 1.00 38.03 200 ILE A C 1
ATOM 1663 O O . ILE A 1 200 ? -8.144 -7.434 33.242 1.00 38.03 200 ILE A O 1
ATOM 1667 N N . LEU A 1 201 ? -6.205 -7.076 32.232 1.00 37.50 201 LEU A N 1
ATOM 1668 C CA . LEU A 1 201 ? -5.817 -8.491 32.250 1.00 37.50 201 LEU A CA 1
ATOM 1669 C C . LEU A 1 201 ? -4.397 -8.666 32.791 1.00 37.50 201 LEU A C 1
ATOM 1671 O O . LEU A 1 201 ? -3.483 -8.982 32.032 1.00 37.50 201 LEU A O 1
ATOM 1675 N N . TYR A 1 202 ? -4.257 -8.478 34.105 1.00 35.66 202 TYR A N 1
ATOM 1676 C CA . TYR A 1 202 ? -3.269 -9.145 34.958 1.00 35.66 202 TYR A CA 1
ATOM 1677 C C . TYR A 1 202 ? -3.904 -9.467 36.309 1.00 35.66 202 TYR A C 1
ATOM 1679 O O . TYR A 1 202 ? -4.561 -8.562 36.870 1.00 35.66 202 TYR A O 1
#

Solvent-accessible surface area (backbone atoms only — not comparable to full-atom values): 11620 Å² total; per-residue (Å²): 139,84,87,75,100,64,91,84,82,49,70,68,63,48,34,51,52,30,41,42,49,27,25,61,29,45,77,36,55,88,79,41,73,64,30,53,58,51,26,44,42,31,46,42,52,30,49,43,42,51,53,49,46,62,55,45,71,97,52,65,59,79,46,32,31,69,74,38,34,54,54,34,50,51,23,56,78,67,75,43,83,70,66,87,70,53,67,44,54,65,59,55,44,52,53,48,49,52,53,51,31,54,76,67,75,36,56,92,74,47,78,90,57,94,57,45,69,58,31,47,45,49,43,51,51,54,35,47,62,75,69,45,93,66,94,66,93,80,90,77,61,64,68,58,52,41,54,32,47,54,48,50,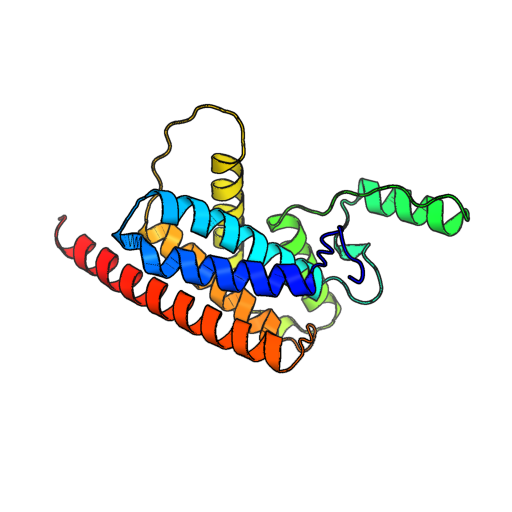50,54,47,49,48,38,48,57,72,69,56,79,61,50,89,70,55,77,67,56,46,52,51,46,54,53,20,50,52,47,37,52,53,45,43,51,52,50,48,51,58,59,55,64,59,61,78,76,73,128

Nearest PDB structures (foldseek):
  5tqw-assembly1_A  TM=1.812E-01  e=3.094E+00  Homo sapiens

Secondary structure (DSSP, 8-state):
----------HHHHHHHHHHHHHHHHTTTTT-THHHHHHHHHHHHHHHHHHHHHH-SS-SGGGB-HHHHHHHHHHHHTTPPPPP-PBPPHHHHHHHHHHHHHHTT-GGGS---TTHHHHHHHHHHHHHHHHS---------HHHHHHHHHHHHHHHHIIIIISS-----HHHHHHHHHHHHHHHHHHHHHHHHHHHGGGG--